Protein AF-A0A966D102-F1 (afdb_monomer)

Secondary structure (DSSP, 8-state):
----------------------------------------SSSHHHHHHHHSSHHHHHHHHHHHHHHHHHHHHHHHHHHHHHHHHHHHHHHHHHHHHS-SSHHHHIIIIIIIHHHHHHHHHHHHHHHHHHHHHHHHHSSHHHHHHHHHHHHHHHHTS-GGGHHHHHHHHH-HHHHHHHHTT-S-HHHHHHHHHHGGGS--TTTHHHHHHHTT-

Radius of gyration: 28.57 Å; Cα contacts (8 Å, |Δi|>4): 130; chains: 1; bounding box: 66×71×92 Å

Structure (mmCIF, N/CA/C/O backbone):
data_AF-A0A966D102-F1
#
_entry.id   AF-A0A966D102-F1
#
loop_
_atom_site.group_PDB
_atom_site.id
_atom_site.type_symbol
_atom_site.label_atom_id
_atom_site.label_alt_id
_atom_site.label_comp_id
_atom_site.label_asym_id
_atom_site.label_entity_id
_atom_site.label_seq_id
_atom_site.pdbx_PDB_ins_code
_atom_site.Cartn_x
_atom_site.Cartn_y
_atom_site.Cartn_z
_atom_site.occupancy
_atom_site.B_iso_or_equiv
_atom_site.auth_seq_id
_atom_site.auth_comp_id
_atom_site.auth_asym_id
_atom_site.auth_atom_id
_atom_site.pdbx_PDB_model_num
ATOM 1 N N . MET A 1 1 ? 1.862 50.601 19.428 1.00 36.03 1 MET A N 1
ATOM 2 C CA . MET A 1 1 ? 1.536 49.200 19.073 1.00 36.03 1 MET A CA 1
ATOM 3 C C . MET A 1 1 ? 1.736 48.318 20.306 1.00 36.03 1 MET A C 1
ATOM 5 O O . MET A 1 1 ? 2.872 48.053 20.656 1.00 36.03 1 MET A O 1
ATOM 9 N N . SER A 1 2 ? 0.731 48.089 21.161 1.00 29.16 2 SER A N 1
ATOM 10 C CA . SER A 1 2 ? -0.199 46.932 21.099 1.00 29.16 2 SER A CA 1
ATOM 11 C C . SER A 1 2 ? 0.528 45.611 20.783 1.00 29.16 2 SER A C 1
ATOM 13 O O . SER A 1 2 ? 1.051 45.500 19.688 1.00 29.16 2 SER A O 1
ATOM 15 N N . HIS A 1 3 ? 0.617 44.592 21.649 1.00 32.66 3 HIS A N 1
ATOM 16 C CA . HIS A 1 3 ? -0.369 44.128 22.632 1.00 32.66 3 HIS A CA 1
ATOM 17 C C . HIS A 1 3 ? 0.264 43.520 23.909 1.00 32.66 3 HIS A C 1
ATOM 19 O O . HIS A 1 3 ? 1.267 42.815 23.871 1.00 32.66 3 HIS A O 1
ATOM 25 N N . LYS A 1 4 ? -0.385 43.818 25.043 1.00 32.31 4 LYS A N 1
ATOM 26 C CA . LYS A 1 4 ? -0.151 43.378 26.433 1.00 32.31 4 LYS A CA 1
ATOM 27 C C . LYS A 1 4 ? -0.270 41.848 26.604 1.00 32.31 4 LYS A C 1
ATOM 29 O O . LYS A 1 4 ? -1.119 41.253 25.955 1.00 32.31 4 LYS A O 1
ATOM 34 N N . LYS A 1 5 ? 0.612 41.220 27.406 1.00 32.03 5 LYS A N 1
ATOM 35 C CA . LYS A 1 5 ? 0.460 40.760 28.826 1.00 32.03 5 LYS A CA 1
ATOM 36 C C . LYS A 1 5 ? -0.668 39.718 29.044 1.00 32.03 5 LYS A C 1
ATOM 38 O O . LYS A 1 5 ? -1.755 39.900 28.531 1.00 32.03 5 LYS A O 1
ATOM 43 N N . HIS A 1 6 ? -0.547 38.647 29.833 1.00 31.41 6 HIS A N 1
ATOM 44 C CA . HIS A 1 6 ? 0.069 38.530 31.156 1.00 31.41 6 HIS A CA 1
ATOM 45 C C . HIS A 1 6 ? 0.376 37.057 31.492 1.00 31.41 6 HIS A C 1
ATOM 47 O O . HIS A 1 6 ? -0.522 36.225 31.559 1.00 31.41 6 HIS A O 1
ATOM 53 N N . TYR A 1 7 ? 1.641 36.786 31.801 1.00 35.84 7 TYR A N 1
ATOM 54 C CA . TYR A 1 7 ? 2.084 35.712 32.686 1.00 35.84 7 TYR A CA 1
ATOM 55 C C . TYR A 1 7 ? 2.171 36.338 34.093 1.00 35.84 7 TYR A C 1
ATOM 57 O O . TYR A 1 7 ? 2.785 37.395 34.240 1.00 35.84 7 TYR A O 1
ATOM 65 N N . SER A 1 8 ? 1.509 35.775 35.105 1.00 33.38 8 SER A N 1
ATOM 66 C CA . SER A 1 8 ? 1.687 36.145 36.525 1.00 33.38 8 SER A CA 1
ATOM 67 C C . SER A 1 8 ? 1.130 35.002 37.375 1.00 33.38 8 SER A C 1
ATOM 69 O O . SER A 1 8 ? -0.078 34.806 37.437 1.00 33.38 8 SER A O 1
ATOM 71 N N . THR A 1 9 ? 1.959 34.087 37.875 1.00 33.75 9 THR A N 1
ATOM 72 C CA . THR A 1 9 ? 2.481 34.123 39.255 1.00 33.75 9 THR A CA 1
ATOM 73 C C . THR A 1 9 ? 1.512 34.741 40.266 1.00 33.75 9 THR A C 1
ATOM 75 O O . THR A 1 9 ? 1.343 35.960 40.321 1.00 33.75 9 THR A O 1
ATOM 78 N N . ARG A 1 10 ? 0.949 33.904 41.145 1.00 33.41 10 ARG A N 1
ATOM 79 C CA . ARG A 1 10 ? 0.880 34.252 42.566 1.00 33.41 10 ARG A CA 1
ATOM 80 C C . ARG A 1 10 ? 0.752 33.019 43.455 1.00 33.41 10 ARG A C 1
ATOM 82 O O . ARG A 1 10 ? -0.221 32.275 43.413 1.00 33.41 10 ARG A O 1
ATOM 89 N N . HIS A 1 11 ? 1.806 32.846 44.239 1.00 35.03 11 HIS A N 1
ATOM 90 C CA . HIS A 1 11 ? 1.896 32.023 45.426 1.00 35.03 11 HIS A CA 1
ATOM 91 C C . HIS A 1 11 ? 0.880 32.498 46.479 1.00 35.03 11 HIS A C 1
ATOM 93 O O . HIS A 1 11 ? 0.718 33.696 46.691 1.00 35.03 11 HIS A O 1
ATOM 99 N N . SER A 1 12 ? 0.230 31.517 47.105 1.00 37.75 12 SER A N 1
ATOM 100 C CA . SER A 1 12 ? -0.230 31.443 48.498 1.00 37.75 12 SER A CA 1
ATOM 101 C C . SER A 1 12 ? -0.103 32.695 49.380 1.00 37.75 12 SER A C 1
ATOM 103 O O . SER A 1 12 ? 1.001 33.012 49.815 1.00 37.75 12 SER A O 1
ATOM 105 N N . SER A 1 13 ? -1.247 33.262 49.779 1.00 36.69 13 SER A N 1
ATOM 106 C CA . SER A 1 13 ? -1.524 33.697 51.161 1.00 36.69 13 SER A CA 1
ATOM 107 C C . SER A 1 13 ? -2.936 34.289 51.277 1.00 36.69 13 SER A C 1
ATOM 109 O O . SER A 1 13 ? -3.139 35.484 51.086 1.00 36.69 13 SER A O 1
ATOM 111 N N . ASN A 1 14 ? -3.932 33.474 51.639 1.00 28.95 14 ASN A N 1
ATOM 112 C CA . ASN A 1 14 ? -4.865 33.949 52.659 1.00 28.95 14 ASN A CA 1
ATOM 113 C C . ASN A 1 14 ? -5.511 32.802 53.437 1.00 28.95 14 ASN A C 1
ATOM 115 O O . ASN A 1 14 ? -5.894 31.775 52.879 1.00 28.95 14 ASN A O 1
ATOM 119 N N . CYS A 1 15 ? -5.540 33.041 54.737 1.00 37.22 15 CYS A N 1
ATOM 120 C CA . CYS A 1 15 ? -5.733 32.149 55.857 1.00 37.22 15 CYS A CA 1
ATOM 121 C C . CYS A 1 15 ? -7.065 31.397 55.903 1.00 37.22 15 CYS A C 1
ATOM 123 O O . CYS A 1 15 ? -8.129 31.917 55.574 1.00 37.22 15 CYS A O 1
ATOM 125 N N . ASP A 1 16 ? -6.957 30.177 56.425 1.00 41.78 16 ASP A N 1
ATOM 126 C CA . ASP A 1 16 ? -7.713 29.681 57.575 1.00 41.78 16 ASP A CA 1
ATOM 127 C C . ASP A 1 16 ? -9.116 30.257 57.775 1.00 41.78 16 ASP A C 1
ATOM 129 O O . ASP A 1 16 ? -9.348 31.133 58.605 1.00 41.78 16 ASP A O 1
ATOM 133 N N . SER A 1 17 ? -10.102 29.646 57.125 1.00 35.69 17 SER A N 1
ATOM 134 C CA . SER A 1 17 ? -11.379 29.444 57.796 1.00 35.69 17 SER A CA 1
ATOM 135 C C . SER A 1 17 ? -12.094 28.216 57.254 1.00 35.69 17 SER A C 1
ATOM 137 O O . SER A 1 17 ? -12.134 27.961 56.055 1.00 35.69 17 SER A O 1
ATOM 139 N N . CYS A 1 18 ? -12.679 27.470 58.185 1.00 36.97 18 CYS A N 1
ATOM 140 C CA . CYS A 1 18 ? -13.527 26.299 57.983 1.00 36.97 18 CYS A CA 1
ATOM 141 C C . CYS A 1 18 ? -12.840 24.972 57.633 1.00 36.97 18 CYS A C 1
ATOM 143 O O . CYS A 1 18 ? -13.179 24.267 56.683 1.00 36.97 18 CYS A O 1
ATOM 145 N N . LYS A 1 19 ? -12.037 24.494 58.594 1.00 39.66 19 LYS A N 1
ATOM 146 C CA . LYS A 1 19 ? -12.247 23.123 59.089 1.00 39.66 19 LYS A CA 1
ATOM 147 C C . LYS A 1 19 ? -13.739 22.909 59.395 1.00 39.66 19 LYS A C 1
ATOM 149 O O . LYS A 1 19 ? -14.347 23.740 60.059 1.00 39.66 19 LYS A O 1
ATOM 154 N N . LYS A 1 20 ? -14.212 21.700 59.069 1.00 38.00 20 LYS A N 1
ATOM 155 C CA . LYS A 1 20 ? -15.478 21.043 59.458 1.00 38.00 20 LYS A CA 1
ATOM 156 C C . LYS A 1 20 ? -16.626 21.180 58.454 1.00 38.00 20 LYS A C 1
ATOM 158 O O . LYS A 1 20 ? -17.486 22.035 58.567 1.00 38.00 20 LYS A O 1
ATOM 163 N N . THR A 1 21 ? -16.754 20.158 57.618 1.00 37.06 21 THR A N 1
ATOM 164 C CA . THR A 1 21 ? -17.933 19.281 57.668 1.00 37.06 21 THR A CA 1
ATOM 165 C C . THR A 1 21 ? -17.528 17.903 57.158 1.00 37.06 21 THR A C 1
ATOM 167 O O . THR A 1 21 ? -17.106 17.709 56.021 1.00 37.06 21 THR A O 1
ATOM 170 N N . LYS A 1 22 ? -17.575 16.934 58.073 1.00 41.16 22 LYS A N 1
ATOM 171 C CA . LYS A 1 22 ? -17.498 15.512 57.770 1.00 41.16 22 LYS A CA 1
ATOM 172 C C . LYS A 1 22 ? -18.769 15.130 57.011 1.00 41.16 22 LYS A C 1
ATOM 174 O O . LYS A 1 22 ? -19.845 15.330 57.554 1.00 41.16 22 LYS A O 1
ATOM 179 N N . HIS A 1 23 ? -18.639 14.528 55.833 1.00 37.38 23 HIS A N 1
ATOM 180 C CA . HIS A 1 23 ? -19.377 13.318 55.457 1.00 37.38 23 HIS A CA 1
ATOM 181 C C . HIS A 1 23 ? -18.949 12.837 54.067 1.00 37.38 23 HIS A C 1
ATOM 183 O O . HIS A 1 23 ? -19.103 13.546 53.086 1.00 37.38 23 HIS A O 1
ATOM 189 N N . GLY A 1 24 ? -18.464 11.594 54.013 1.00 36.66 24 GLY A N 1
ATOM 190 C CA . GLY A 1 24 ? -18.871 10.625 52.999 1.00 36.66 24 GLY A CA 1
ATOM 191 C C . GLY A 1 24 ? -18.454 10.831 51.537 1.00 36.66 24 GLY A C 1
ATOM 192 O O . GLY A 1 24 ? -18.822 11.785 50.869 1.00 36.66 24 GLY A O 1
ATOM 193 N N . ASN A 1 25 ? -17.898 9.749 50.991 1.00 38.50 25 ASN A N 1
ATOM 194 C CA . ASN A 1 25 ? -18.041 9.324 49.595 1.00 38.50 25 ASN A CA 1
ATOM 195 C C . ASN A 1 25 ? -16.909 9.699 48.620 1.00 38.50 25 ASN A C 1
ATOM 197 O O . ASN A 1 25 ? -16.948 10.627 47.815 1.00 38.50 25 ASN A O 1
ATOM 201 N N . ARG A 1 26 ? -15.908 8.823 48.655 1.00 50.31 26 ARG A N 1
ATOM 202 C CA . ARG A 1 26 ? -14.876 8.571 47.653 1.00 50.31 26 ARG A CA 1
ATOM 203 C C . ARG A 1 26 ? -15.529 8.213 46.300 1.00 50.31 26 ARG A C 1
ATOM 205 O O . ARG A 1 26 ? -15.881 7.059 46.087 1.00 50.31 26 ARG A O 1
ATOM 212 N N . ARG A 1 27 ? -15.664 9.157 45.358 1.00 41.53 27 ARG A N 1
ATOM 213 C CA . ARG A 1 27 ? -15.979 8.843 43.945 1.00 41.53 27 ARG A CA 1
ATOM 214 C C . ARG A 1 27 ? -15.123 9.648 42.970 1.00 41.53 27 ARG A C 1
ATOM 216 O O . ARG A 1 27 ? -15.314 10.846 42.779 1.00 41.53 27 ARG A O 1
ATOM 223 N N . ARG A 1 28 ? -14.195 8.935 42.324 1.00 39.62 28 ARG A N 1
ATOM 224 C CA . ARG A 1 28 ? -13.452 9.354 41.129 1.00 39.62 28 ARG A CA 1
ATOM 225 C C . ARG A 1 28 ? -14.457 9.697 40.023 1.00 39.62 28 ARG A C 1
ATOM 227 O O . ARG A 1 28 ? -15.161 8.810 39.549 1.00 39.62 28 ARG A O 1
ATOM 234 N N . ARG A 1 29 ? -14.541 10.965 39.613 1.00 36.59 29 ARG A N 1
ATOM 235 C CA . ARG A 1 29 ? -15.288 11.358 38.410 1.00 36.59 29 ARG A CA 1
ATOM 236 C C . ARG A 1 29 ? -14.375 11.214 37.201 1.00 36.59 29 ARG A C 1
ATOM 238 O O . ARG A 1 29 ? -13.508 12.046 36.958 1.00 36.59 29 ARG A O 1
ATOM 245 N N . VAL A 1 30 ? -14.574 10.114 36.488 1.00 41.72 30 VAL A N 1
ATOM 246 C CA . VAL A 1 30 ? -14.037 9.869 35.151 1.00 41.72 30 VAL A CA 1
ATOM 247 C C . VAL A 1 30 ? -14.701 10.841 34.170 1.00 41.72 30 VAL A C 1
ATOM 249 O O . VAL A 1 30 ? -15.894 11.127 34.273 1.00 41.72 30 VAL A O 1
ATOM 252 N N . HIS A 1 31 ? -13.885 11.372 33.261 1.00 38.38 31 HIS A N 1
ATOM 253 C CA . HIS A 1 31 ? -14.218 12.293 32.178 1.00 38.38 31 HIS A CA 1
ATOM 254 C C . HIS A 1 31 ? -15.568 12.006 31.501 1.00 38.38 31 HIS A C 1
ATOM 256 O O . HIS A 1 31 ? -15.755 10.968 30.872 1.00 38.38 31 HIS A O 1
ATOM 262 N N . LYS A 1 32 ? -16.476 12.985 31.571 1.00 34.41 32 LYS A N 1
ATOM 263 C CA . LYS A 1 32 ? -17.734 13.028 30.820 1.00 34.41 32 LYS A CA 1
ATOM 264 C C . LYS A 1 32 ? -17.510 13.877 29.561 1.00 34.41 32 LYS A C 1
ATOM 266 O O . LYS A 1 32 ? -17.470 15.102 29.643 1.00 34.41 32 LYS A O 1
ATOM 271 N N . GLY A 1 33 ? -17.295 13.220 28.422 1.00 32.62 33 GLY A N 1
ATOM 272 C CA . GLY A 1 33 ? -17.343 13.827 27.086 1.00 32.62 33 GLY A CA 1
ATOM 273 C C . GLY A 1 33 ? -18.771 13.782 26.526 1.00 32.62 33 GLY A C 1
ATOM 274 O O . GLY A 1 33 ? -19.475 12.799 26.732 1.00 32.62 33 GLY A O 1
ATOM 275 N N . ARG A 1 34 ? -19.190 14.879 25.885 1.00 39.00 34 ARG A N 1
ATOM 276 C CA . ARG A 1 34 ? -20.501 15.167 25.252 1.00 39.00 34 ARG A CA 1
ATOM 277 C C . ARG A 1 34 ? -20.883 14.078 24.229 1.00 39.00 34 ARG A C 1
ATOM 279 O O . ARG A 1 34 ? -20.032 13.705 23.437 1.00 39.00 34 ARG A O 1
ATOM 286 N N . TYR A 1 35 ? -22.025 13.395 24.360 1.00 40.31 35 TYR A N 1
ATOM 287 C CA . TYR A 1 35 ? -23.368 13.693 23.806 1.00 40.31 35 TYR A CA 1
ATOM 288 C C . TYR A 1 35 ? -23.439 13.922 22.281 1.00 40.31 35 TYR A C 1
ATOM 290 O O . TYR A 1 35 ? -23.130 15.013 21.814 1.00 40.31 35 TYR A O 1
ATOM 298 N N . PHE A 1 36 ? -23.972 12.923 21.561 1.00 32.31 36 PHE A N 1
ATOM 299 C CA . PHE A 1 36 ? -24.714 13.067 20.302 1.00 32.31 36 PHE A CA 1
ATOM 300 C C . PHE A 1 36 ? -26.018 12.258 20.446 1.00 32.31 36 PHE A C 1
ATOM 302 O O . PHE A 1 36 ? -25.987 11.067 20.754 1.00 32.31 36 PHE A O 1
ATOM 309 N N . LYS A 1 37 ? -27.155 12.944 20.339 1.00 35.31 37 LYS A N 1
ATOM 310 C CA . LYS A 1 37 ? -28.543 12.449 20.349 1.00 35.31 37 LYS A CA 1
ATOM 311 C C . LYS A 1 37 ? -29.114 13.042 19.052 1.00 35.31 37 LYS A C 1
ATOM 313 O O . LYS A 1 37 ? -28.878 14.221 18.831 1.00 35.31 37 LYS A O 1
ATOM 318 N N . GLU A 1 38 ? -29.623 12.275 18.093 1.00 41.09 38 GLU A N 1
ATOM 319 C CA . GLU A 1 38 ? -31.051 11.962 17.947 1.00 41.09 38 GLU A CA 1
ATOM 320 C C . GLU A 1 38 ? -31.232 11.081 16.696 1.00 41.09 38 GLU A C 1
ATOM 322 O O . GLU A 1 38 ? -30.744 11.465 15.642 1.00 41.09 38 GLU A O 1
ATOM 327 N N . PHE A 1 39 ? -31.943 9.951 16.787 1.00 38.94 39 PHE A N 1
ATOM 328 C CA . PHE A 1 39 ? -32.733 9.393 15.677 1.00 38.94 39 PHE A CA 1
ATOM 329 C C . PHE A 1 39 ? -33.910 8.583 16.254 1.00 38.94 39 PHE A C 1
ATOM 331 O O . PHE A 1 39 ? -33.800 7.912 17.282 1.00 38.94 39 PHE A O 1
ATOM 338 N N . THR A 1 40 ? -35.060 8.758 15.618 1.00 39.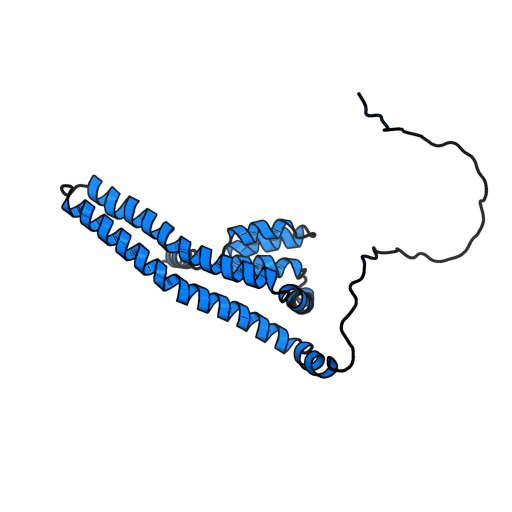69 40 THR A N 1
ATOM 339 C CA . THR A 1 40 ? -36.437 8.535 16.080 1.00 39.69 40 THR A CA 1
ATOM 340 C C . THR A 1 40 ? -36.782 7.061 16.368 1.00 39.69 40 THR A C 1
ATOM 342 O O . THR A 1 40 ? -36.316 6.149 15.691 1.00 39.69 40 THR A O 1
ATOM 345 N N . GLN A 1 41 ? -37.610 6.826 17.393 1.00 49.91 41 GLN A N 1
ATOM 346 C CA . GLN A 1 41 ? -37.772 5.553 18.122 1.00 49.91 41 GLN A CA 1
ATOM 347 C C . GLN A 1 41 ? -38.754 4.507 17.547 1.00 49.91 41 GLN A C 1
ATOM 349 O O . GLN A 1 41 ? -38.778 3.395 18.058 1.00 49.91 41 GLN A O 1
ATOM 354 N N . GLU A 1 42 ? -39.535 4.767 16.494 1.00 43.94 42 GLU A N 1
ATOM 355 C CA . GLU A 1 42 ? -40.691 3.882 16.201 1.00 43.94 42 GLU A CA 1
ATOM 356 C C . GLU A 1 42 ? -40.552 2.987 14.946 1.00 43.94 42 GLU A C 1
ATOM 358 O O . GLU A 1 42 ? -41.089 1.883 14.930 1.00 43.94 42 GLU A O 1
ATOM 363 N N . GLN A 1 43 ? -39.754 3.350 13.931 1.00 43.88 43 GLN A N 1
ATOM 364 C CA . GLN A 1 43 ? -39.462 2.460 12.774 1.00 43.88 43 GLN A CA 1
ATOM 365 C C . GLN A 1 43 ? -38.078 1.788 12.834 1.00 43.88 43 GLN A C 1
ATOM 367 O O . GLN A 1 43 ? -37.757 0.883 12.065 1.00 43.88 43 GLN A O 1
ATOM 372 N N . THR A 1 44 ? -37.289 2.184 13.828 1.00 49.03 44 THR A N 1
ATOM 373 C CA . THR A 1 44 ? -35.903 1.780 14.080 1.00 49.03 44 THR A CA 1
ATOM 374 C C . THR A 1 44 ? -35.802 0.371 14.6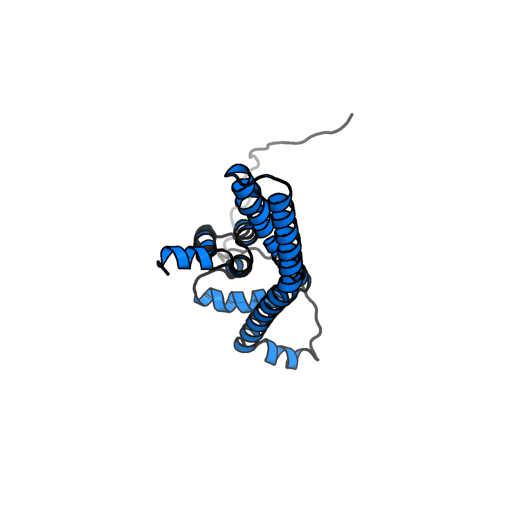93 1.00 49.03 44 THR A C 1
ATOM 376 O O . THR A 1 44 ? -34.831 -0.342 14.470 1.00 49.03 44 THR A O 1
ATOM 379 N N . ASN A 1 45 ? -36.862 -0.125 15.344 1.00 52.28 45 ASN A N 1
ATOM 380 C CA . ASN A 1 45 ? -36.831 -1.341 16.173 1.00 52.28 45 ASN A CA 1
ATOM 381 C C . ASN A 1 45 ? -36.678 -2.696 15.441 1.00 52.28 45 ASN A C 1
ATOM 383 O O . ASN A 1 45 ? -36.361 -3.700 16.081 1.00 52.28 45 ASN A O 1
ATOM 387 N N . ARG A 1 46 ? -36.904 -2.776 14.121 1.00 51.81 46 ARG A N 1
ATOM 388 C CA . ARG A 1 46 ? -36.771 -4.047 13.364 1.00 51.81 46 ARG A CA 1
ATOM 389 C C . ARG A 1 46 ? -35.446 -4.163 12.619 1.00 51.81 46 ARG A C 1
ATOM 391 O O . ARG A 1 46 ? -34.856 -5.239 12.586 1.00 51.81 46 ARG A O 1
ATOM 398 N N . ILE A 1 47 ? -34.958 -3.041 12.103 1.00 55.25 47 ILE A N 1
ATOM 399 C CA . ILE A 1 47 ? -33.629 -2.924 11.502 1.00 55.25 47 ILE A CA 1
ATOM 400 C C . ILE A 1 47 ? -32.562 -2.974 12.610 1.00 55.25 47 ILE A C 1
ATOM 402 O O . ILE A 1 47 ? -31.545 -3.642 12.439 1.00 55.25 47 ILE A O 1
ATOM 406 N N . ASP A 1 48 ? -32.832 -2.425 13.801 1.00 53.19 48 ASP A N 1
ATOM 407 C CA . ASP A 1 48 ? -31.924 -2.576 14.943 1.00 53.19 48 ASP A CA 1
ATOM 408 C C . ASP A 1 48 ? -31.726 -4.038 15.349 1.00 53.19 48 ASP A C 1
ATOM 410 O O . ASP A 1 48 ? -30.599 -4.444 15.590 1.00 53.19 48 ASP A O 1
ATOM 414 N N . LYS A 1 49 ? -32.752 -4.897 15.353 1.00 54.50 49 LYS A N 1
ATOM 415 C CA . LYS A 1 49 ? -32.572 -6.306 15.760 1.00 54.50 49 LYS A CA 1
ATOM 416 C C . LYS A 1 49 ? -31.743 -7.142 14.778 1.00 54.50 49 LYS A C 1
ATOM 418 O O . LYS A 1 49 ? -31.022 -8.032 15.227 1.00 54.50 49 LYS A O 1
ATOM 423 N N . ILE A 1 50 ? -31.814 -6.851 13.476 1.00 53.88 50 ILE A N 1
ATOM 424 C CA . ILE A 1 50 ? -31.022 -7.555 12.454 1.00 53.88 50 ILE A CA 1
ATOM 425 C C . ILE A 1 50 ? -29.580 -7.016 12.393 1.00 53.88 50 ILE A C 1
ATOM 427 O O . ILE A 1 50 ? -28.649 -7.796 12.210 1.00 53.88 50 ILE A O 1
ATOM 431 N N . LEU A 1 51 ? -29.368 -5.716 12.653 1.00 50.47 51 LEU A N 1
ATOM 432 C CA . LEU A 1 51 ? -28.025 -5.124 12.768 1.00 50.47 51 LEU A CA 1
ATOM 433 C C . LEU A 1 51 ? -27.353 -5.362 14.133 1.00 50.47 51 LEU A C 1
ATOM 435 O O . LEU A 1 51 ? -26.129 -5.285 14.223 1.00 50.47 51 LEU A O 1
ATOM 439 N N . THR A 1 52 ? -28.111 -5.670 15.190 1.00 48.38 52 THR A N 1
ATOM 440 C CA . THR A 1 52 ? -27.563 -5.918 16.540 1.00 48.38 52 THR A CA 1
ATOM 441 C C . THR A 1 52 ? -27.126 -7.372 16.743 1.00 48.38 52 THR A C 1
ATOM 443 O O . THR A 1 52 ? -26.507 -7.681 17.763 1.00 48.38 52 THR A O 1
ATOM 446 N N . HIS A 1 53 ? -27.382 -8.283 15.793 1.00 59.09 53 HIS A N 1
ATOM 447 C CA . HIS A 1 53 ? -26.798 -9.618 15.888 1.00 59.09 53 HIS A CA 1
ATOM 448 C C . HIS A 1 53 ? -25.292 -9.529 15.573 1.00 59.09 53 HIS A C 1
ATOM 450 O O . HIS A 1 53 ? -24.928 -9.197 14.442 1.00 59.09 53 HIS A O 1
ATOM 456 N N . PRO A 1 54 ? -24.394 -9.842 16.528 1.00 62.81 54 PRO A N 1
ATOM 457 C CA . PRO A 1 54 ? -22.945 -9.654 16.371 1.00 62.81 54 PRO A CA 1
ATOM 458 C C . PRO A 1 54 ? -22.367 -10.398 15.154 1.00 62.81 54 PRO A C 1
ATOM 460 O O . PRO A 1 54 ? -21.353 -9.989 14.599 1.00 62.81 54 PRO A O 1
ATOM 463 N N . VAL A 1 55 ? -23.048 -11.456 14.704 1.00 69.62 55 VAL A N 1
ATOM 464 C CA . VAL A 1 55 ? -22.663 -12.271 13.541 1.00 69.62 55 VAL A CA 1
ATOM 465 C C . VAL A 1 55 ? -22.989 -11.601 12.194 1.00 69.62 55 VAL A C 1
ATOM 467 O O . VAL A 1 55 ? -22.249 -11.777 11.232 1.00 69.62 55 VAL A O 1
ATOM 470 N N . TRP A 1 56 ? -24.053 -10.798 12.095 1.00 70.62 56 TRP A N 1
ATOM 471 C CA . TRP A 1 56 ? -24.388 -10.122 10.830 1.00 70.62 56 TRP A CA 1
ATOM 472 C C . TRP A 1 56 ? -23.475 -8.922 10.562 1.00 70.62 56 TRP A C 1
ATOM 474 O O . TRP A 1 56 ? -23.113 -8.668 9.415 1.00 70.62 56 TRP A O 1
ATOM 484 N N . GLY A 1 57 ? -23.033 -8.235 11.621 1.00 71.44 57 GLY A N 1
ATOM 485 C CA . GLY A 1 57 ? -22.075 -7.134 11.506 1.00 71.44 57 GLY A CA 1
ATOM 486 C C . GLY A 1 57 ? -20.704 -7.579 10.985 1.00 71.44 57 GLY A C 1
ATOM 487 O O . GLY A 1 57 ? -20.158 -6.934 10.092 1.00 71.44 57 GLY A O 1
ATOM 488 N N . ILE A 1 58 ? -20.170 -8.707 11.478 1.00 75.19 58 ILE A N 1
ATOM 489 C CA . ILE A 1 58 ? -18.891 -9.249 10.985 1.00 75.19 58 ILE A CA 1
ATOM 490 C C . ILE A 1 58 ? -18.998 -9.723 9.528 1.00 75.19 58 ILE A C 1
ATOM 492 O O . ILE A 1 58 ? -18.083 -9.488 8.741 1.00 75.19 58 ILE A O 1
ATOM 496 N N . PHE A 1 59 ? -20.133 -10.318 9.145 1.00 80.94 59 PHE A N 1
ATOM 497 C CA . PHE A 1 59 ? -20.366 -10.772 7.775 1.00 80.94 59 PHE A CA 1
ATOM 498 C C . PHE A 1 59 ? -20.390 -9.601 6.786 1.00 80.94 59 PHE A C 1
ATOM 500 O O . PHE A 1 59 ? -19.660 -9.619 5.798 1.00 80.94 59 PHE A O 1
ATOM 507 N N . PHE A 1 60 ? -21.155 -8.546 7.086 1.00 78.50 60 PHE A N 1
ATOM 508 C CA . PHE A 1 60 ? -21.197 -7.337 6.254 1.00 78.50 60 PHE A CA 1
ATOM 509 C C . PHE A 1 60 ? -19.835 -6.648 6.151 1.00 78.50 60 PHE A C 1
ATOM 511 O O . PHE A 1 60 ? -19.465 -6.165 5.082 1.00 78.50 60 PHE A O 1
ATOM 518 N N . PHE A 1 61 ? -19.077 -6.624 7.249 1.00 76.81 61 PHE A N 1
ATOM 519 C CA . PHE A 1 61 ? -17.745 -6.036 7.273 1.00 76.81 61 PHE A CA 1
ATOM 520 C C . PHE A 1 61 ? -16.775 -6.775 6.336 1.00 76.81 61 PHE A C 1
ATOM 522 O O . PHE A 1 61 ? -16.121 -6.151 5.499 1.00 76.81 61 PHE A O 1
ATOM 529 N N . ILE A 1 62 ? -16.717 -8.106 6.438 1.00 81.44 62 ILE A N 1
ATOM 530 C CA . ILE A 1 62 ? -15.885 -8.944 5.562 1.00 81.44 62 ILE A CA 1
ATOM 531 C C . ILE A 1 62 ? -16.326 -8.796 4.105 1.00 81.44 62 ILE A C 1
ATOM 533 O O . ILE A 1 62 ? -15.476 -8.662 3.230 1.00 81.44 62 ILE A O 1
ATOM 537 N N . LEU A 1 63 ? -17.635 -8.759 3.848 1.00 85.69 63 LEU A N 1
ATOM 538 C CA . LEU A 1 63 ? -18.192 -8.604 2.506 1.00 85.69 63 LEU A CA 1
ATOM 539 C C . LEU A 1 63 ? -17.771 -7.277 1.864 1.00 85.69 63 LEU A C 1
ATOM 541 O O . LEU A 1 63 ? -17.351 -7.275 0.712 1.00 85.69 63 LEU A O 1
ATOM 545 N N . ILE A 1 64 ? -17.817 -6.164 2.601 1.00 83.38 64 ILE A N 1
ATOM 546 C CA . ILE A 1 64 ? -17.377 -4.850 2.101 1.00 83.38 64 ILE A CA 1
ATOM 547 C C . ILE A 1 64 ? -15.882 -4.844 1.787 1.00 83.38 64 ILE A C 1
ATOM 549 O O . ILE A 1 64 ? -15.489 -4.386 0.717 1.00 83.38 64 ILE A O 1
ATOM 553 N N . ILE A 1 65 ? -15.046 -5.362 2.690 1.00 81.00 65 ILE A N 1
ATOM 554 C CA . ILE A 1 65 ? -13.597 -5.429 2.455 1.00 81.00 65 ILE A CA 1
ATOM 555 C C . ILE A 1 65 ? -13.294 -6.316 1.247 1.00 81.00 65 ILE A C 1
ATOM 557 O O . ILE A 1 65 ? -12.507 -5.928 0.386 1.00 81.00 65 ILE A O 1
ATOM 561 N N . TRP A 1 66 ? -13.956 -7.468 1.143 1.00 86.69 66 TRP A N 1
ATOM 562 C CA . TRP A 1 66 ? -13.826 -8.362 -0.003 1.00 86.69 66 TRP A CA 1
ATOM 563 C C . TRP A 1 66 ? -14.247 -7.680 -1.309 1.00 86.69 66 TRP A C 1
ATOM 565 O O . TRP A 1 66 ? -13.521 -7.757 -2.296 1.00 86.69 66 TRP A O 1
ATOM 575 N N . LEU A 1 67 ? -15.362 -6.947 -1.301 1.00 89.44 67 LEU A N 1
ATOM 576 C CA . LEU A 1 67 ? -15.856 -6.205 -2.459 1.00 89.44 67 LEU A CA 1
ATOM 577 C C . LEU A 1 67 ? -14.885 -5.100 -2.887 1.00 89.44 67 LEU A C 1
ATOM 579 O O . LEU A 1 67 ? -14.648 -4.941 -4.080 1.00 89.44 67 LEU A O 1
ATOM 583 N N . ILE A 1 68 ? -14.280 -4.376 -1.941 1.00 86.62 68 ILE A N 1
ATOM 584 C CA . ILE A 1 68 ? -13.261 -3.358 -2.237 1.00 86.62 68 ILE A CA 1
ATOM 585 C C . ILE A 1 68 ? -12.016 -3.995 -2.846 1.00 86.62 68 ILE A C 1
ATOM 587 O O . ILE A 1 68 ? -11.502 -3.484 -3.839 1.00 86.62 68 ILE A O 1
ATOM 591 N N . PHE A 1 69 ? -11.536 -5.109 -2.290 1.00 86.50 69 PHE A N 1
ATOM 592 C CA . PHE A 1 69 ? -10.395 -5.831 -2.854 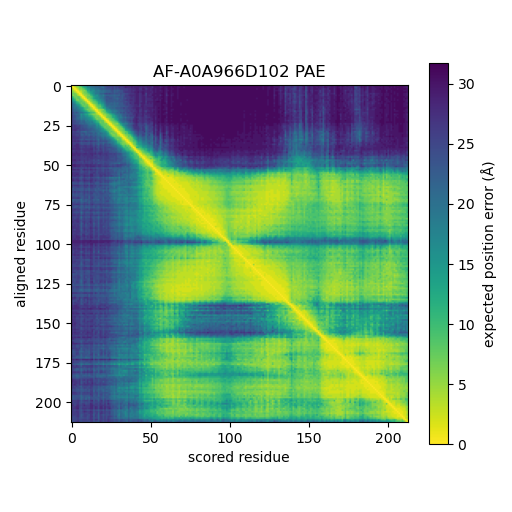1.00 86.50 69 PHE A CA 1
ATOM 593 C C . PHE A 1 69 ? -10.693 -6.337 -4.265 1.00 86.50 69 PHE A C 1
ATOM 595 O O . PHE A 1 69 ? -9.899 -6.107 -5.175 1.00 86.50 69 PHE A O 1
ATOM 602 N N . TYR A 1 70 ? -11.853 -6.965 -4.461 1.00 90.31 70 TYR A N 1
ATOM 603 C CA . TYR A 1 70 ? -12.292 -7.453 -5.764 1.00 90.31 70 TYR A CA 1
ATOM 604 C C . TYR A 1 70 ? -12.396 -6.318 -6.786 1.00 90.31 70 TYR A C 1
ATOM 606 O O . TYR A 1 70 ? -11.829 -6.409 -7.874 1.00 90.31 70 TYR A O 1
ATOM 614 N N . ALA A 1 71 ? -13.057 -5.219 -6.416 1.00 91.50 71 ALA A N 1
ATOM 615 C CA . ALA A 1 71 ? -13.187 -4.048 -7.270 1.00 91.50 71 ALA A CA 1
ATOM 616 C C . ALA A 1 71 ? -11.819 -3.440 -7.596 1.00 91.50 71 ALA A C 1
ATOM 618 O O . ALA A 1 71 ? -11.559 -3.136 -8.752 1.00 91.50 71 ALA A O 1
ATOM 619 N N . THR A 1 72 ? -10.924 -3.315 -6.613 1.00 89.38 72 THR A N 1
ATOM 620 C CA . THR A 1 72 ? -9.586 -2.737 -6.805 1.00 89.38 72 THR A CA 1
ATOM 621 C C . THR A 1 72 ? -8.755 -3.557 -7.785 1.00 89.38 72 THR A C 1
ATOM 623 O O . THR A 1 72 ? -8.208 -2.984 -8.720 1.00 89.38 72 THR A O 1
ATOM 626 N N . PHE A 1 73 ? -8.688 -4.883 -7.626 1.00 86.88 73 PHE A N 1
ATOM 627 C CA . PHE A 1 73 ? -7.936 -5.736 -8.553 1.00 86.88 73 PHE A CA 1
ATOM 628 C C . PHE A 1 73 ? -8.580 -5.793 -9.941 1.00 86.88 73 PHE A C 1
ATOM 630 O O . PHE A 1 73 ? -7.879 -5.742 -10.949 1.00 86.88 73 PHE A O 1
ATOM 637 N N . SER A 1 74 ? -9.912 -5.852 -10.007 1.00 91.75 74 SER A N 1
ATOM 638 C CA . SER A 1 74 ? -10.634 -5.868 -11.280 1.00 91.75 74 SER A CA 1
ATOM 639 C C . SER A 1 74 ? -10.428 -4.564 -12.056 1.00 91.75 74 SER A C 1
ATOM 641 O O . SER A 1 74 ? -10.019 -4.605 -13.213 1.00 91.75 74 SER A O 1
ATOM 643 N N . LEU A 1 75 ? -10.621 -3.412 -11.410 1.00 92.69 75 LEU A N 1
ATOM 644 C CA . LEU A 1 75 ? -10.436 -2.090 -12.018 1.00 92.69 75 LEU A CA 1
ATOM 645 C C . LEU A 1 75 ? -8.969 -1.779 -12.299 1.00 92.69 75 LEU A C 1
ATOM 647 O O . LEU A 1 75 ? -8.671 -1.104 -13.278 1.00 92.69 75 LEU A O 1
ATOM 651 N N . GLY A 1 76 ? -8.065 -2.235 -11.438 1.00 89.69 76 GLY A N 1
ATOM 652 C CA . GLY A 1 76 ? -6.644 -1.936 -11.526 1.00 89.69 76 GLY A CA 1
ATOM 653 C C . GLY A 1 76 ? -5.879 -2.789 -12.535 1.00 89.69 76 GLY A C 1
ATOM 654 O O . GLY A 1 76 ? -4.884 -2.317 -13.079 1.00 89.69 76 GLY A O 1
ATOM 655 N N . SER A 1 77 ? -6.384 -3.978 -12.882 1.00 88.81 77 SER A N 1
ATOM 656 C CA . SER A 1 77 ? -5.816 -4.796 -13.964 1.00 88.81 77 SER A CA 1
ATOM 657 C C . SER A 1 77 ? -5.819 -4.073 -15.319 1.00 88.81 77 SER A C 1
ATOM 659 O O . SER A 1 77 ? -4.848 -4.143 -16.063 1.00 88.81 77 SER A O 1
ATOM 661 N N . TYR A 1 78 ? -6.866 -3.295 -15.604 1.00 92.31 78 TYR A N 1
ATOM 662 C CA . TYR A 1 78 ? -7.021 -2.575 -16.868 1.00 92.31 78 TYR A CA 1
ATOM 663 C C . TYR A 1 78 ? -5.915 -1.526 -17.134 1.00 92.31 78 TYR A C 1
ATOM 665 O O . TYR A 1 78 ? -5.255 -1.606 -18.171 1.00 92.31 78 TYR A O 1
ATOM 673 N N . PRO A 1 79 ? -5.647 -0.554 -16.233 1.00 91.88 79 PRO A N 1
ATOM 674 C CA . PRO A 1 79 ? -4.547 0.392 -16.410 1.00 91.88 79 PRO A CA 1
ATOM 675 C C . PRO A 1 79 ? -3.169 -0.260 -16.261 1.00 91.88 79 PRO A C 1
ATOM 677 O O . PRO A 1 79 ? -2.219 0.237 -16.859 1.00 91.88 79 PRO A O 1
ATOM 680 N N . GLN A 1 80 ? -3.048 -1.353 -15.499 1.00 89.75 80 GLN A N 1
ATOM 681 C CA . GLN A 1 80 ? -1.782 -2.070 -15.351 1.00 89.75 80 GLN A CA 1
ATOM 682 C C . GLN A 1 80 ? -1.298 -2.605 -16.705 1.00 89.75 80 GLN A C 1
ATOM 684 O O . GLN A 1 80 ? -0.196 -2.265 -17.131 1.00 89.75 80 GLN A O 1
ATOM 689 N N . THR A 1 81 ? -2.152 -3.336 -17.427 1.00 90.06 81 THR A N 1
ATOM 690 C CA . THR A 1 81 ? -1.810 -3.892 -18.747 1.00 90.06 81 THR A CA 1
ATOM 691 C C . THR A 1 81 ? -1.521 -2.801 -19.779 1.00 90.06 81 THR A C 1
ATOM 693 O O . THR A 1 81 ? -0.653 -2.966 -20.631 1.00 90.06 81 THR A O 1
ATOM 696 N N . GLY A 1 82 ? -2.204 -1.653 -19.695 1.00 90.81 82 GLY A N 1
ATOM 697 C CA . GLY A 1 82 ? -1.926 -0.515 -20.576 1.00 90.81 82 GLY A CA 1
ATOM 698 C C . GLY A 1 82 ? -0.532 0.088 -20.367 1.00 90.81 82 GLY A C 1
ATOM 699 O O . GLY A 1 82 ? 0.120 0.475 -21.335 1.00 90.81 82 GLY A O 1
ATOM 700 N N . ILE A 1 83 ? -0.066 0.158 -19.117 1.00 90.50 83 ILE A N 1
ATOM 701 C CA . ILE A 1 83 ? 1.274 0.662 -18.786 1.00 90.50 83 ILE A CA 1
ATOM 702 C C . ILE A 1 83 ? 2.343 -0.359 -19.168 1.00 90.50 83 ILE A C 1
ATOM 704 O O . ILE A 1 83 ? 3.363 0.037 -19.722 1.00 90.50 83 ILE A O 1
ATOM 708 N N . GLU A 1 84 ? 2.106 -1.646 -18.909 1.00 89.25 84 GLU A N 1
ATOM 709 C CA . GLU A 1 84 ? 3.004 -2.734 -19.318 1.00 89.25 84 GLU A CA 1
ATOM 710 C C . GLU A 1 84 ? 3.224 -2.705 -20.836 1.00 89.25 84 GLU A C 1
ATOM 712 O O . GLU A 1 84 ? 4.359 -2.572 -21.280 1.00 89.25 84 GLU A O 1
ATOM 717 N N . TRP A 1 85 ? 2.146 -2.650 -21.628 1.00 89.56 85 TRP A N 1
ATOM 718 C CA . TRP A 1 85 ? 2.244 -2.574 -23.089 1.00 89.56 85 TRP A CA 1
ATOM 719 C C . TRP A 1 85 ? 3.023 -1.344 -23.587 1.00 89.56 85 TRP A C 1
ATOM 721 O O . TRP A 1 85 ? 3.833 -1.447 -24.507 1.00 89.56 85 TRP A O 1
ATOM 731 N N . LEU A 1 86 ? 2.807 -0.174 -22.974 1.00 89.00 86 LEU A N 1
ATOM 732 C CA . LEU A 1 86 ? 3.525 1.053 -23.338 1.00 89.00 86 LEU A CA 1
ATOM 733 C C . LEU A 1 86 ? 5.031 0.944 -23.041 1.00 89.00 86 LEU A C 1
ATOM 735 O O . LEU A 1 86 ? 5.855 1.459 -23.798 1.00 89.00 86 LEU A O 1
ATOM 739 N N . MET A 1 87 ? 5.383 0.305 -21.925 1.00 87.88 87 MET A N 1
ATOM 740 C CA . MET A 1 87 ? 6.771 0.128 -21.495 1.00 87.88 87 MET A CA 1
ATOM 741 C C . MET A 1 87 ? 7.483 -0.928 -22.336 1.00 87.88 87 MET A C 1
ATOM 743 O O . MET A 1 87 ? 8.621 -0.689 -22.736 1.00 87.88 87 MET A O 1
ATOM 747 N N . ASP A 1 88 ? 6.800 -2.022 -22.676 1.00 86.94 88 ASP A N 1
ATOM 748 C CA . ASP A 1 88 ? 7.314 -3.061 -23.572 1.00 86.94 88 ASP A CA 1
ATOM 749 C C . ASP A 1 88 ? 7.608 -2.483 -24.961 1.00 86.94 88 ASP A C 1
ATOM 751 O O . ASP A 1 88 ? 8.713 -2.643 -25.478 1.00 86.94 88 ASP A O 1
ATOM 755 N N . TYR A 1 89 ? 6.679 -1.701 -25.522 1.00 88.25 89 TYR A N 1
ATOM 756 C CA . TYR A 1 89 ? 6.888 -1.026 -26.807 1.00 88.25 89 TYR A CA 1
ATOM 757 C C . TYR A 1 89 ? 8.062 -0.032 -26.763 1.00 88.25 89 TYR A C 1
ATOM 759 O O . TYR A 1 89 ? 8.848 0.072 -27.704 1.00 88.25 89 TYR A O 1
ATOM 767 N N . GLY A 1 90 ? 8.213 0.699 -25.653 1.00 85.19 90 GLY A N 1
ATOM 768 C CA . GLY A 1 90 ? 9.346 1.603 -25.446 1.00 85.19 90 GLY A CA 1
ATOM 769 C C . GLY A 1 90 ? 10.688 0.874 -25.317 1.00 85.19 90 GLY A C 1
ATOM 770 O O . GLY A 1 90 ? 11.704 1.374 -25.803 1.00 85.19 90 GLY A O 1
ATOM 771 N N . ALA A 1 91 ? 10.695 -0.303 -24.689 1.00 83.44 91 ALA A N 1
ATOM 772 C CA . ALA A 1 91 ? 11.877 -1.149 -24.563 1.00 83.44 91 ALA A CA 1
ATOM 773 C C . ALA A 1 91 ? 12.292 -1.744 -25.918 1.00 83.44 91 ALA A C 1
ATOM 775 O O . ALA A 1 91 ? 13.471 -1.681 -26.271 1.00 83.44 91 ALA A O 1
ATOM 776 N N . GLU A 1 92 ? 11.330 -2.239 -26.699 1.00 84.00 92 GLU A N 1
ATOM 777 C CA . GLU A 1 92 ? 11.554 -2.788 -28.042 1.00 84.00 92 GLU A CA 1
ATOM 778 C C . GLU A 1 92 ? 12.089 -1.714 -29.003 1.00 84.00 92 GLU A C 1
ATOM 780 O O . GLU A 1 92 ? 13.104 -1.920 -29.667 1.00 84.00 92 GLU A O 1
ATOM 785 N N . TYR A 1 93 ? 11.519 -0.503 -28.966 1.00 84.69 93 TYR A N 1
ATOM 786 C CA . TYR A 1 93 ? 11.994 0.630 -29.769 1.00 84.69 93 TYR A CA 1
ATOM 787 C C . TYR A 1 93 ? 13.455 1.015 -29.478 1.00 84.69 93 TYR A C 1
ATOM 789 O O . TYR A 1 93 ? 14.191 1.441 -30.372 1.00 84.69 93 TYR A O 1
ATOM 797 N N . ILE A 1 94 ? 13.899 0.888 -28.227 1.00 80.38 94 ILE A N 1
ATOM 798 C CA . ILE A 1 94 ? 15.286 1.178 -27.839 1.00 80.38 94 ILE A CA 1
ATOM 799 C C . ILE A 1 94 ? 16.228 0.056 -28.264 1.00 80.38 94 ILE A C 1
ATOM 801 O O . ILE A 1 94 ? 17.344 0.348 -28.696 1.00 80.38 94 ILE A O 1
ATOM 805 N N . SER A 1 95 ? 15.764 -1.192 -28.206 1.00 75.38 95 SER A N 1
ATOM 806 C CA . SER A 1 95 ? 16.518 -2.347 -28.688 1.00 75.38 95 SER A CA 1
ATOM 807 C C . SER A 1 95 ? 16.734 -2.314 -30.205 1.00 75.38 95 SER A C 1
ATOM 809 O O . SER A 1 95 ? 17.777 -2.755 -30.668 1.00 75.38 95 SER A O 1
ATOM 811 N N . GLU A 1 96 ? 15.797 -1.764 -30.985 1.00 79.25 96 GLU A N 1
ATOM 812 C CA . GLU A 1 96 ? 15.942 -1.652 -32.447 1.00 79.25 96 GLU A CA 1
ATOM 813 C C . GLU A 1 96 ? 16.839 -0.484 -32.899 1.00 79.25 96 GLU A C 1
ATOM 815 O O . GLU A 1 96 ? 17.474 -0.557 -33.951 1.00 79.25 96 GLU A O 1
ATOM 820 N N . ASN A 1 97 ? 16.902 0.611 -32.130 1.00 78.00 97 ASN A N 1
ATOM 821 C CA . ASN A 1 97 ? 17.640 1.822 -32.522 1.00 78.00 97 ASN A CA 1
ATOM 822 C C . ASN A 1 97 ? 19.088 1.878 -32.003 1.00 78.00 97 ASN A C 1
ATOM 824 O O . ASN A 1 97 ? 19.866 2.723 -32.457 1.00 78.00 97 ASN A O 1
ATOM 828 N N . ILE A 1 98 ? 19.465 1.020 -31.051 1.00 74.75 98 ILE A N 1
ATOM 829 C CA . ILE A 1 98 ? 20.802 0.994 -30.443 1.00 74.75 98 ILE A CA 1
ATOM 830 C C . ILE A 1 98 ? 21.455 -0.363 -30.733 1.00 74.75 98 ILE A C 1
ATOM 832 O O . ILE A 1 98 ? 20.825 -1.386 -30.497 1.00 74.75 98 ILE A O 1
ATOM 836 N N . PRO A 1 99 ? 22.714 -0.407 -31.211 1.00 69.75 99 PRO A N 1
ATOM 837 C CA . PRO A 1 99 ? 23.408 -1.670 -31.447 1.00 69.75 99 PRO A CA 1
ATOM 838 C C . PRO A 1 99 ? 23.542 -2.498 -30.162 1.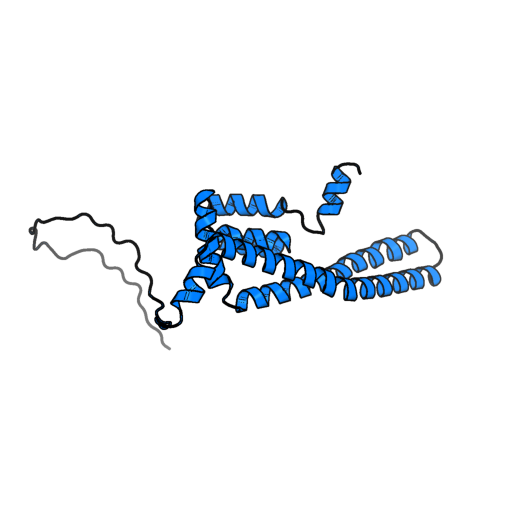00 69.75 99 PRO A C 1
ATOM 840 O O . PRO A 1 99 ? 23.861 -1.959 -29.097 1.00 69.75 99 PRO A O 1
ATOM 843 N N . ASP A 1 100 ? 23.335 -3.810 -30.297 1.00 66.75 100 ASP A N 1
ATOM 844 C CA . ASP A 1 100 ? 23.347 -4.771 -29.195 1.00 66.75 100 ASP A CA 1
ATOM 845 C C . ASP A 1 100 ? 24.632 -4.677 -28.366 1.00 66.75 100 ASP A C 1
ATOM 847 O O . ASP A 1 100 ? 25.759 -4.825 -28.850 1.00 66.75 100 ASP A O 1
ATOM 851 N N . GLY A 1 101 ? 24.454 -4.430 -27.074 1.00 76.50 101 GLY A N 1
ATOM 852 C CA . GLY A 1 101 ? 25.522 -4.356 -26.093 1.00 76.50 101 GLY A CA 1
ATOM 853 C C . GLY A 1 101 ? 24.941 -4.253 -24.691 1.00 76.50 101 GLY A C 1
ATOM 854 O O . GLY A 1 101 ? 23.781 -3.885 -24.520 1.00 76.50 101 GLY A O 1
ATOM 855 N N . TRP A 1 102 ? 25.767 -4.513 -23.671 1.00 80.38 102 TRP A N 1
ATOM 856 C CA . TRP A 1 102 ? 25.344 -4.463 -22.261 1.00 80.38 102 TRP A CA 1
ATOM 857 C C . TRP A 1 102 ? 24.609 -3.147 -21.923 1.00 80.38 102 TRP A C 1
ATOM 859 O O . TRP A 1 102 ? 23.640 -3.138 -21.173 1.00 80.38 102 TRP A O 1
ATOM 869 N N . PHE A 1 103 ? 24.988 -2.021 -22.530 1.00 80.69 103 PHE A N 1
ATOM 870 C CA . PHE A 1 103 ? 24.300 -0.752 -22.290 1.00 80.69 103 PHE A CA 1
ATOM 8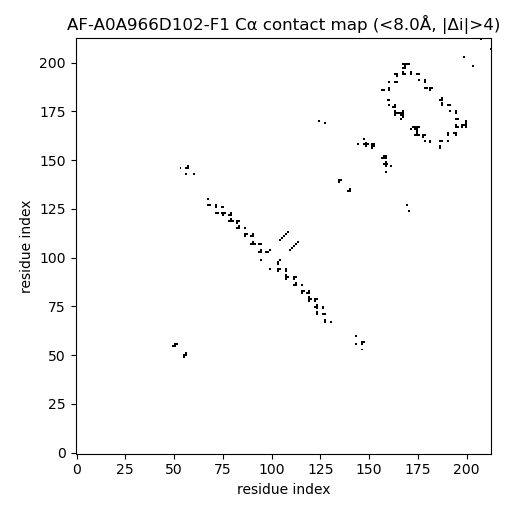71 C C . PHE A 1 103 ? 22.832 -0.735 -22.766 1.00 80.69 103 PHE A C 1
ATOM 873 O O . PHE A 1 103 ? 21.989 -0.162 -22.077 1.00 80.69 103 PHE A O 1
ATOM 880 N N . SER A 1 104 ? 22.517 -1.383 -23.894 1.00 81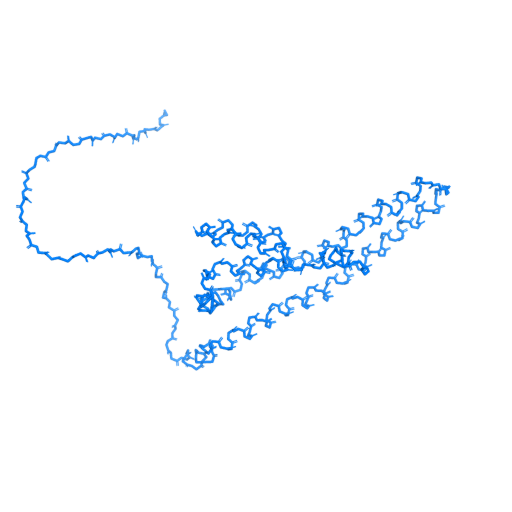.00 104 SER A N 1
ATOM 881 C CA . SER A 1 104 ? 21.145 -1.486 -24.417 1.00 81.00 104 SER A CA 1
ATOM 882 C C . SER A 1 104 ? 20.276 -2.361 -23.510 1.00 81.00 104 SER A C 1
ATOM 884 O O . SER A 1 104 ? 19.208 -1.927 -23.076 1.00 81.00 104 SER A O 1
ATOM 886 N N . ASP A 1 105 ? 20.780 -3.535 -23.113 1.00 83.88 105 ASP A N 1
ATOM 887 C CA . ASP A 1 105 ? 20.086 -4.446 -22.189 1.00 83.88 105 ASP A CA 1
ATOM 888 C C . ASP A 1 105 ? 19.853 -3.810 -20.814 1.00 83.88 105 ASP A C 1
ATOM 890 O O . ASP A 1 105 ? 18.791 -3.957 -20.208 1.00 83.88 105 ASP A O 1
ATOM 894 N N . PHE A 1 106 ? 20.832 -3.057 -20.309 1.00 86.50 106 PHE A N 1
ATOM 895 C CA . PHE A 1 106 ? 20.696 -2.369 -19.030 1.00 86.50 106 PHE A CA 1
ATOM 896 C C . PHE A 1 106 ? 19.622 -1.269 -19.074 1.00 86.50 106 PHE A C 1
ATOM 898 O O . PHE A 1 106 ? 18.876 -1.099 -18.108 1.00 86.50 106 PHE A O 1
ATOM 905 N N . LEU A 1 107 ? 19.508 -0.527 -20.180 1.00 85.25 107 LEU A N 1
ATOM 906 C CA . LEU A 1 107 ? 18.477 0.505 -20.326 1.00 85.25 107 LEU A CA 1
ATOM 907 C C . LEU A 1 107 ? 17.084 -0.094 -20.546 1.00 85.25 107 LEU A C 1
ATOM 909 O O . LEU A 1 107 ? 16.141 0.315 -19.865 1.00 85.25 107 LEU A O 1
ATOM 913 N N . SER A 1 108 ? 16.955 -1.053 -21.462 1.00 82.69 108 SER A N 1
ATOM 914 C CA . SER A 1 108 ? 15.675 -1.677 -21.818 1.00 82.69 108 SER A CA 1
ATOM 915 C C . SER A 1 108 ? 15.137 -2.558 -20.684 1.00 82.69 108 SER A C 1
ATOM 917 O O . SER A 1 108 ? 14.052 -2.304 -20.158 1.00 82.69 108 SER A O 1
ATOM 919 N N . GLN A 1 109 ? 15.918 -3.536 -20.224 1.00 82.81 109 GLN A N 1
ATOM 920 C CA . GLN A 1 109 ? 15.483 -4.495 -19.204 1.00 82.81 109 GLN A CA 1
ATOM 921 C C . GLN A 1 109 ? 15.717 -4.017 -17.769 1.00 82.81 109 GLN A C 1
ATOM 923 O O . GLN A 1 109 ? 15.008 -4.427 -16.852 1.00 82.81 109 GLN A O 1
ATOM 928 N N . GLY A 1 110 ? 16.708 -3.157 -17.540 1.00 84.56 110 GLY A N 1
ATOM 929 C CA . GLY A 1 110 ? 16.993 -2.642 -16.201 1.00 84.56 110 GLY A CA 1
ATOM 930 C C . GLY A 1 110 ? 16.131 -1.433 -15.856 1.00 84.56 110 GLY A C 1
ATOM 931 O O . GLY A 1 110 ? 15.355 -1.457 -14.899 1.00 84.56 110 GLY A O 1
ATOM 932 N N . VAL A 1 111 ? 16.271 -0.355 -16.627 1.00 89.00 111 VAL A N 1
ATOM 933 C CA . VAL A 1 111 ? 15.646 0.933 -16.292 1.00 89.00 111 VAL A CA 1
ATOM 934 C C . VAL A 1 111 ? 14.190 0.989 -16.738 1.00 89.00 111 VAL A C 1
ATOM 936 O O . VAL A 1 111 ? 13.332 1.311 -15.920 1.00 89.00 111 VAL A O 1
ATOM 939 N N . ILE A 1 112 ? 13.888 0.678 -18.000 1.00 88.12 112 ILE A N 1
ATOM 940 C CA . ILE A 1 112 ? 12.533 0.850 -18.553 1.00 88.12 112 ILE A CA 1
ATOM 941 C C . ILE A 1 112 ? 11.568 -0.156 -17.951 1.00 88.12 112 ILE A C 1
ATOM 943 O O . ILE A 1 112 ? 10.573 0.248 -17.357 1.00 88.12 112 ILE A O 1
ATOM 947 N N . MET A 1 113 ? 11.902 -1.443 -18.002 1.00 86.56 113 MET A N 1
ATOM 948 C CA . MET A 1 113 ? 11.114 -2.490 -17.343 1.00 86.56 113 MET A CA 1
ATOM 949 C C . MET A 1 113 ? 11.019 -2.266 -15.823 1.00 86.56 113 MET A C 1
ATOM 951 O O . MET A 1 113 ? 9.952 -2.426 -15.225 1.00 86.56 113 MET A O 1
ATOM 955 N N . GLY A 1 114 ? 12.108 -1.814 -15.186 1.00 87.62 114 GLY A N 1
ATOM 956 C CA . GLY A 1 114 ? 12.130 -1.487 -13.759 1.00 87.62 114 GLY A CA 1
ATOM 957 C C . GLY A 1 114 ? 11.162 -0.360 -13.390 1.00 87.62 114 GLY A C 1
ATOM 958 O O . GLY A 1 114 ? 10.316 -0.530 -12.509 1.00 87.62 114 GLY A O 1
ATOM 959 N N . VAL A 1 115 ? 11.230 0.776 -14.086 1.00 91.00 115 VAL A N 1
ATOM 960 C CA . VAL A 1 115 ? 10.310 1.910 -13.889 1.00 91.00 115 VAL A CA 1
ATOM 961 C C . VAL A 1 115 ? 8.885 1.539 -14.304 1.00 91.00 115 VAL A C 1
ATOM 963 O O . VAL A 1 115 ? 7.936 1.929 -13.621 1.00 91.00 115 VAL A O 1
ATOM 966 N N . GLY A 1 116 ? 8.731 0.736 -15.356 1.00 89.69 116 GLY A N 1
ATOM 967 C CA . GLY A 1 116 ? 7.457 0.204 -15.823 1.00 89.69 116 GLY A CA 1
ATOM 968 C C . GLY A 1 116 ? 6.731 -0.578 -14.738 1.00 89.69 116 GLY A C 1
ATOM 969 O O . GLY A 1 116 ? 5.558 -0.311 -14.487 1.00 89.69 116 GLY A O 1
ATOM 970 N N . SER A 1 117 ? 7.441 -1.434 -13.996 1.00 86.19 117 SER A N 1
ATOM 971 C CA . SER A 1 117 ? 6.857 -2.161 -12.862 1.00 86.19 117 SER A CA 1
ATOM 972 C C . SER A 1 117 ? 6.323 -1.216 -11.775 1.00 86.19 117 SER A C 1
ATOM 974 O O . SER A 1 117 ? 5.190 -1.366 -11.318 1.00 86.19 117 SER A O 1
ATOM 976 N N . VAL A 1 118 ? 7.084 -0.180 -11.400 1.00 89.00 118 VAL A N 1
ATOM 977 C CA . VAL A 1 118 ? 6.672 0.800 -10.377 1.00 89.00 118 VAL A CA 1
ATOM 978 C C . VAL A 1 118 ? 5.465 1.613 -10.851 1.00 89.00 118 VAL A C 1
ATOM 980 O O . VAL A 1 118 ? 4.534 1.849 -10.075 1.00 89.00 118 VAL A O 1
ATOM 983 N N . LEU A 1 119 ? 5.455 2.018 -12.122 1.00 91.25 119 LEU A N 1
ATOM 984 C CA . LEU A 1 119 ? 4.338 2.740 -12.730 1.00 91.25 119 LEU A CA 1
ATOM 985 C C . LEU A 1 119 ? 3.089 1.866 -12.846 1.00 91.25 119 LEU A C 1
ATOM 987 O O . LEU A 1 119 ? 2.000 2.357 -12.567 1.00 91.25 119 LEU A O 1
ATOM 991 N N . ALA A 1 120 ? 3.226 0.581 -13.169 1.00 88.88 120 ALA A N 1
ATOM 992 C CA . ALA A 1 120 ? 2.119 -0.370 -13.250 1.00 88.88 120 ALA A CA 1
ATOM 993 C C . ALA A 1 120 ? 1.460 -0.629 -11.876 1.00 88.88 120 ALA A C 1
ATOM 995 O O . ALA A 1 120 ? 0.257 -0.882 -11.789 1.00 88.88 120 ALA A O 1
ATOM 996 N N . PHE A 1 121 ? 2.206 -0.478 -10.774 1.00 86.50 121 PHE A N 1
ATOM 997 C CA . PHE A 1 121 ? 1.660 -0.554 -9.411 1.00 86.50 121 PHE A CA 1
ATOM 998 C C . PHE A 1 121 ? 0.869 0.691 -8.980 1.00 86.50 121 PHE A C 1
ATOM 1000 O O . PHE A 1 121 ? -0.011 0.599 -8.117 1.00 86.50 121 PHE A O 1
ATOM 1007 N N . LEU A 1 122 ? 1.161 1.859 -9.551 1.00 90.44 122 LEU A N 1
ATOM 1008 C CA . LEU A 1 122 ? 0.582 3.133 -9.121 1.00 90.44 122 LEU A CA 1
ATOM 1009 C C . LEU A 1 122 ? -0.949 3.226 -9.330 1.00 90.44 122 LEU A C 1
ATOM 1011 O O . LEU A 1 122 ? -1.630 3.653 -8.392 1.00 90.44 122 LEU A O 1
ATOM 1015 N N . PRO A 1 123 ? -1.535 2.783 -10.463 1.00 90.62 123 PRO A N 1
ATOM 1016 C CA . PRO A 1 123 ? -2.984 2.763 -10.659 1.00 90.62 123 PRO A CA 1
ATOM 1017 C C . PRO A 1 123 ? -3.730 1.972 -9.586 1.00 90.62 123 PRO A C 1
ATOM 1019 O O . PRO A 1 123 ? -4.719 2.459 -9.039 1.00 90.62 123 PRO A O 1
ATOM 1022 N N . ASN A 1 124 ? -3.222 0.787 -9.232 1.00 88.88 124 ASN A N 1
ATOM 1023 C CA . ASN A 1 124 ? -3.798 -0.055 -8.183 1.00 88.88 124 ASN A CA 1
ATOM 1024 C C . ASN A 1 124 ? -3.858 0.692 -6.838 1.00 88.88 124 ASN A C 1
ATOM 1026 O O . ASN A 1 124 ? -4.885 0.671 -6.158 1.00 88.88 124 ASN A O 1
ATOM 1030 N N . ILE A 1 125 ? -2.782 1.401 -6.472 1.00 88.44 125 ILE A N 1
ATOM 1031 C CA . ILE A 1 125 ? -2.713 2.189 -5.229 1.00 88.44 125 ILE A CA 1
ATOM 1032 C C . ILE A 1 125 ? -3.712 3.353 -5.252 1.00 88.44 125 ILE A C 1
ATOM 1034 O O . ILE A 1 125 ? -4.379 3.595 -4.245 1.00 88.44 125 ILE A O 1
ATOM 1038 N N . LEU A 1 126 ? -3.837 4.063 -6.378 1.00 90.62 126 LEU A N 1
ATOM 1039 C CA . LEU A 1 126 ? -4.784 5.174 -6.515 1.00 90.62 126 LEU A CA 1
ATOM 1040 C C . LEU A 1 126 ? -6.235 4.709 -6.364 1.00 90.62 126 LEU A C 1
ATOM 1042 O O . LEU A 1 126 ? -7.000 5.329 -5.626 1.00 90.62 126 LEU A O 1
ATOM 1046 N N . ILE A 1 127 ? -6.599 3.603 -7.015 1.00 90.81 127 ILE A N 1
ATOM 1047 C CA . ILE A 1 127 ? -7.945 3.018 -6.936 1.00 90.81 127 ILE A CA 1
ATOM 1048 C C . ILE A 1 127 ? -8.240 2.560 -5.506 1.00 90.81 127 ILE A C 1
ATOM 1050 O O . ILE A 1 127 ? -9.290 2.889 -4.953 1.00 90.81 127 ILE A O 1
ATOM 1054 N N . LEU A 1 128 ? -7.293 1.863 -4.873 1.00 87.44 128 LEU A N 1
ATOM 1055 C CA . LEU A 1 128 ? -7.423 1.445 -3.480 1.00 87.44 128 LEU A CA 1
ATOM 1056 C C . LEU A 1 128 ? -7.639 2.653 -2.557 1.00 87.44 128 LEU A C 1
ATOM 1058 O O . LEU A 1 128 ? -8.548 2.645 -1.728 1.00 87.44 128 LEU A O 1
ATOM 1062 N N . PHE A 1 129 ? -6.822 3.703 -2.695 1.00 87.12 129 PHE A N 1
ATOM 1063 C CA . PHE A 1 129 ? -6.929 4.906 -1.868 1.00 87.12 129 PHE A CA 1
ATOM 1064 C C . PHE A 1 129 ? -8.246 5.653 -2.104 1.00 87.12 129 PHE A C 1
ATOM 1066 O O . PHE A 1 129 ? -8.840 6.155 -1.153 1.00 87.12 129 PHE A O 1
ATOM 1073 N N . PHE A 1 130 ? -8.746 5.666 -3.340 1.00 89.88 130 PHE A N 1
ATOM 1074 C CA . PHE A 1 130 ? -10.064 6.201 -3.670 1.00 89.88 130 PHE A CA 1
ATOM 1075 C C . PHE A 1 130 ? -11.182 5.459 -2.922 1.00 89.88 130 PHE A C 1
ATOM 1077 O O . PHE A 1 130 ? -11.987 6.096 -2.241 1.00 89.88 130 PHE A O 1
ATOM 1084 N N . PHE A 1 131 ? -11.190 4.121 -2.940 1.00 87.44 131 PHE A N 1
ATOM 1085 C CA . PHE A 1 131 ? -12.149 3.331 -2.154 1.00 87.44 131 PHE A CA 1
ATOM 1086 C C . PHE A 1 131 ? -11.998 3.537 -0.645 1.00 87.44 131 PHE A C 1
ATOM 1088 O O . PHE A 1 131 ? -13.001 3.595 0.066 1.00 87.44 131 PHE A O 1
ATOM 1095 N N . LEU A 1 132 ? -10.768 3.667 -0.141 1.00 81.75 132 LEU A N 1
ATOM 1096 C CA . LEU A 1 132 ? -10.528 3.973 1.272 1.00 81.75 132 LEU A CA 1
ATOM 1097 C C . LEU A 1 132 ? -11.066 5.355 1.653 1.00 81.75 132 LEU A C 1
ATOM 1099 O O . LEU A 1 132 ? -11.652 5.488 2.726 1.00 81.75 132 LEU A O 1
ATOM 1103 N N . SER A 1 133 ? -10.916 6.353 0.779 1.00 85.31 133 SER A N 1
ATOM 1104 C CA . SER A 1 133 ? -11.482 7.691 0.975 1.00 85.31 133 SER A CA 1
ATOM 1105 C C . SER A 1 133 ? -13.006 7.627 1.039 1.00 85.31 133 SER A C 1
ATOM 1107 O O . SER A 1 133 ? -13.600 8.150 1.978 1.00 85.31 133 SER A O 1
ATOM 1109 N N . LEU A 1 134 ? -13.640 6.895 0.116 1.00 84.94 134 LEU A N 1
ATOM 1110 C CA . LEU A 1 134 ? -15.088 6.671 0.154 1.00 84.94 134 LEU A CA 1
ATOM 1111 C C . LEU A 1 134 ? -15.518 5.964 1.446 1.00 84.94 134 LEU A C 1
ATOM 1113 O O . LEU A 1 134 ? -16.461 6.391 2.109 1.00 84.94 134 LEU A O 1
ATOM 1117 N N . LEU A 1 135 ? -14.807 4.913 1.861 1.00 78.81 135 LEU A N 1
ATOM 1118 C CA . LEU A 1 135 ? -15.112 4.193 3.099 1.00 78.81 135 LEU A CA 1
ATOM 1119 C C . LEU A 1 135 ? -14.968 5.109 4.324 1.00 78.81 135 LEU A C 1
ATOM 1121 O O . LEU A 1 135 ? -15.781 5.029 5.245 1.00 78.81 135 LEU A O 1
ATOM 1125 N N . GLN A 1 136 ? -13.995 6.020 4.312 1.00 76.56 136 GLN A N 1
ATOM 1126 C CA . GLN A 1 136 ? -13.796 7.022 5.355 1.00 76.56 136 GLN A CA 1
ATOM 1127 C C . GLN A 1 136 ? -14.925 8.057 5.428 1.00 76.56 136 GLN A C 1
ATOM 1129 O O . GLN A 1 136 ? -15.274 8.488 6.529 1.00 76.56 136 GLN A O 1
ATOM 1134 N N . GLU A 1 137 ? -15.527 8.407 4.294 1.00 79.75 137 GLU A N 1
ATOM 1135 C CA . GLU A 1 137 ? -16.632 9.368 4.210 1.00 79.75 137 GLU A CA 1
ATOM 1136 C C . GLU A 1 137 ? -18.006 8.756 4.517 1.00 79.75 137 GLU A C 1
ATOM 1138 O O . GLU A 1 137 ? -18.871 9.442 5.051 1.00 79.75 137 GLU A O 1
ATOM 1143 N N . THR A 1 138 ? -18.218 7.464 4.250 1.00 74.94 138 THR A N 1
ATOM 1144 C CA . THR A 1 138 ? -19.551 6.819 4.319 1.00 74.94 138 THR A CA 1
ATOM 1145 C C . THR A 1 138 ? -20.198 6.722 5.707 1.00 74.94 138 THR A C 1
ATOM 1147 O O . THR A 1 138 ? -21.252 6.101 5.834 1.00 74.94 138 THR A O 1
ATOM 1150 N N . GLU A 1 139 ? -19.592 7.259 6.772 1.00 62.00 139 GLU A N 1
ATOM 1151 C CA . GLU A 1 139 ? -20.051 7.125 8.173 1.00 62.00 139 GLU A CA 1
ATOM 1152 C C . GLU A 1 139 ? -20.228 5.661 8.649 1.00 62.00 139 GLU A C 1
ATOM 1154 O O . GLU A 1 139 ? -20.503 5.389 9.820 1.00 62.00 139 GLU A O 1
ATOM 1159 N N . TYR A 1 140 ? -19.974 4.688 7.768 1.00 62.81 140 TYR A N 1
ATOM 1160 C CA . TYR A 1 140 ? -20.073 3.254 7.991 1.00 62.81 140 TYR A CA 1
ATOM 1161 C C . TYR A 1 140 ? -19.019 2.797 9.002 1.00 62.81 140 TYR A C 1
ATOM 1163 O O . TYR A 1 140 ? -19.270 1.891 9.798 1.00 62.81 140 TYR A O 1
ATOM 1171 N N . ILE A 1 141 ? -17.880 3.500 9.062 1.00 60.12 141 ILE A N 1
ATOM 1172 C CA . ILE A 1 141 ? -16.856 3.336 10.101 1.00 60.12 141 ILE A CA 1
ATOM 1173 C C . ILE A 1 141 ? -17.433 3.609 11.498 1.00 60.12 141 ILE A C 1
ATOM 1175 O O . ILE A 1 141 ? -17.104 2.875 12.428 1.00 60.12 141 ILE A O 1
ATOM 1179 N N . SER A 1 142 ? -18.326 4.594 11.666 1.00 55.12 142 SER A N 1
ATOM 1180 C CA . SER A 1 142 ? -18.897 4.951 12.977 1.00 55.12 142 SER A CA 1
ATOM 1181 C C . SER A 1 142 ? -19.732 3.814 13.570 1.00 55.12 142 SER A C 1
ATOM 1183 O O . SER A 1 142 ? -19.713 3.606 14.782 1.00 55.12 142 SER A O 1
ATOM 1185 N N . ARG A 1 143 ? -20.415 3.034 12.720 1.00 65.50 143 ARG A N 1
ATOM 1186 C CA . ARG A 1 143 ? -21.221 1.873 13.135 1.00 65.50 143 ARG A CA 1
ATOM 1187 C C . ARG A 1 143 ? -20.403 0.573 13.163 1.00 65.50 143 ARG A C 1
ATOM 1189 O O . ARG A 1 143 ? -20.570 -0.230 14.081 1.00 65.50 143 ARG A O 1
ATOM 1196 N N . ALA A 1 144 ? -19.475 0.382 12.223 1.00 64.31 144 ALA A N 1
ATOM 1197 C CA . ALA A 1 144 ? -18.589 -0.785 12.173 1.00 64.31 144 ALA A CA 1
ATOM 1198 C C . ALA A 1 144 ? -17.573 -0.814 13.332 1.00 64.31 144 ALA A C 1
ATOM 1200 O O . ALA A 1 144 ? -17.307 -1.882 13.885 1.00 64.31 144 ALA A O 1
ATOM 1201 N N . ALA A 1 145 ? -17.055 0.343 13.762 1.00 59.91 145 ALA A N 1
ATOM 1202 C CA . ALA A 1 145 ? -16.116 0.436 14.882 1.00 59.91 145 ALA A CA 1
ATOM 1203 C C . ALA A 1 145 ? -16.734 -0.065 16.196 1.00 59.91 145 ALA A C 1
ATOM 1205 O O . ALA A 1 145 ? -16.083 -0.791 16.940 1.00 59.91 145 ALA A O 1
ATOM 1206 N N . THR A 1 146 ? -18.016 0.229 16.449 1.00 58.28 146 THR A N 1
ATOM 1207 C CA . THR A 1 146 ? -18.704 -0.212 17.676 1.00 58.28 146 THR A CA 1
ATOM 1208 C C . THR A 1 146 ? -18.903 -1.731 17.727 1.00 58.28 146 THR A C 1
ATOM 1210 O O . THR A 1 146 ? -18.858 -2.328 18.804 1.00 58.28 146 THR A O 1
ATOM 1213 N N . VAL A 1 147 ? -19.116 -2.367 16.569 1.00 65.62 147 VAL A N 1
ATOM 1214 C CA . VAL A 1 147 ? -19.241 -3.830 16.458 1.00 65.62 147 VAL A CA 1
ATOM 1215 C C . VAL A 1 147 ? -17.874 -4.496 16.630 1.00 65.62 147 VAL A C 1
ATOM 1217 O O . VAL A 1 147 ? -17.753 -5.451 17.401 1.00 65.62 147 VAL A O 1
ATOM 1220 N N . MET A 1 148 ? -16.832 -3.962 15.986 1.00 61.19 148 MET A N 1
ATOM 1221 C CA . MET A 1 148 ? -15.484 -4.539 16.050 1.00 61.19 148 MET A CA 1
ATOM 1222 C C . MET A 1 148 ? -14.787 -4.317 17.395 1.00 61.19 148 MET A C 1
ATOM 1224 O O . MET A 1 148 ? -14.072 -5.210 17.851 1.00 61.19 148 MET A O 1
ATOM 1228 N N . ASP A 1 149 ? -15.059 -3.210 18.094 1.00 62.34 149 ASP A N 1
ATOM 1229 C CA . ASP A 1 149 ? -14.576 -2.979 19.465 1.00 62.34 149 ASP A CA 1
ATOM 1230 C C . ASP A 1 149 ? -15.058 -4.069 20.440 1.00 62.34 149 ASP A C 1
ATOM 1232 O O . ASP A 1 149 ? -14.314 -4.475 21.337 1.00 62.34 149 ASP A O 1
ATOM 1236 N N . ARG A 1 150 ? -16.280 -4.597 20.256 1.00 62.78 150 ARG A N 1
ATOM 1237 C CA . ARG A 1 150 ? -16.843 -5.637 21.134 1.00 62.78 150 ARG A CA 1
ATOM 1238 C C . ARG A 1 150 ? -16.143 -6.988 20.963 1.00 62.78 150 ARG A C 1
ATOM 1240 O O . ARG A 1 150 ? -15.942 -7.684 21.954 1.00 62.78 150 ARG A O 1
ATOM 1247 N N . TYR A 1 151 ? -15.756 -7.346 19.739 1.00 62.09 151 TYR A N 1
ATOM 1248 C CA . TYR A 1 151 ? -15.044 -8.599 19.461 1.00 62.09 151 TYR A CA 1
ATOM 1249 C C . TYR A 1 151 ? -13.565 -8.506 19.860 1.00 62.09 151 TYR A C 1
ATOM 1251 O O . TYR A 1 151 ? -13.019 -9.422 20.473 1.00 62.09 151 TYR A O 1
ATOM 1259 N N . MET A 1 152 ? -12.928 -7.359 19.595 1.00 60.00 152 MET A N 1
ATOM 1260 C CA . MET A 1 152 ? -11.510 -7.141 19.899 1.00 60.00 152 MET A CA 1
ATOM 1261 C C . MET A 1 152 ? -11.223 -7.114 21.408 1.00 60.00 152 MET A C 1
ATOM 1263 O O . MET A 1 152 ? -10.167 -7.582 21.841 1.00 60.00 152 MET A O 1
ATOM 1267 N N . HIS A 1 153 ? -12.187 -6.671 22.228 1.00 59.06 153 HIS A N 1
ATOM 1268 C CA . HIS A 1 153 ? -12.068 -6.745 23.687 1.00 59.06 153 HIS A CA 1
ATOM 1269 C C . HIS A 1 153 ? -11.868 -8.184 24.191 1.00 59.06 153 HIS A C 1
ATOM 1271 O O . HIS A 1 153 ? -11.194 -8.390 25.197 1.00 59.06 153 HIS A O 1
ATOM 1277 N N . HIS A 1 154 ? -12.382 -9.180 23.463 1.00 58.97 154 HIS A N 1
ATOM 1278 C CA . HIS A 1 154 ? -12.228 -10.591 23.810 1.00 58.97 154 HIS A CA 1
ATOM 1279 C C . HIS A 1 154 ? -10.806 -11.125 23.553 1.00 58.97 154 HIS A C 1
ATOM 1281 O O . HIS A 1 154 ? -10.388 -12.089 24.190 1.00 58.97 154 HIS A O 1
ATOM 1287 N N . ILE A 1 155 ? -10.061 -10.479 22.648 1.00 59.06 155 ILE A N 1
ATOM 1288 C CA . ILE A 1 155 ? -8.671 -10.801 22.275 1.00 59.06 155 ILE A CA 1
ATOM 1289 C C . ILE A 1 155 ? -7.677 -9.928 23.079 1.00 59.06 155 ILE A C 1
ATOM 1291 O O . ILE A 1 155 ? -6.466 -10.109 23.011 1.00 59.06 155 ILE A O 1
ATOM 1295 N N . GLY A 1 156 ? -8.177 -8.993 23.900 1.00 56.84 156 GLY A N 1
ATOM 1296 C CA . GLY A 1 156 ? -7.358 -8.137 24.764 1.00 56.84 156 GLY A CA 1
ATOM 1297 C C . GLY A 1 156 ? -6.745 -6.916 24.067 1.00 56.84 156 GLY A C 1
ATOM 1298 O O . GLY A 1 156 ? -5.952 -6.211 24.689 1.00 56.84 156 GLY A O 1
ATOM 1299 N N . LEU A 1 157 ? -7.125 -6.631 22.813 1.00 61.09 157 LEU A N 1
ATOM 1300 C CA . LEU A 1 157 ? -6.682 -5.453 22.058 1.00 61.09 157 LEU A CA 1
ATOM 1301 C C . LEU A 1 157 ? -7.788 -4.384 21.989 1.00 61.09 157 LEU A C 1
ATOM 1303 O O . LEU A 1 157 ? -8.979 -4.681 21.906 1.00 61.09 157 LEU A O 1
ATOM 1307 N N . HIS A 1 158 ? -7.396 -3.109 22.007 1.00 62.16 158 HIS A N 1
ATOM 1308 C CA . HIS A 1 158 ? -8.305 -1.984 21.762 1.00 62.16 158 HIS A CA 1
ATOM 1309 C C . HIS A 1 158 ? -8.725 -1.992 20.279 1.00 62.16 158 HIS A C 1
ATOM 1311 O O . HIS A 1 158 ? -7.850 -2.040 19.413 1.00 62.16 158 HIS A O 1
ATOM 1317 N N . GLY A 1 159 ? -10.017 -1.894 19.936 1.00 63.56 159 GLY A N 1
ATOM 1318 C CA . GLY A 1 159 ? -10.449 -1.916 18.525 1.00 63.56 159 GLY A CA 1
ATOM 1319 C C . GLY A 1 159 ? -9.965 -0.714 17.700 1.00 63.56 159 GLY A C 1
ATOM 1320 O O . GLY A 1 159 ? -9.981 -0.758 16.473 1.00 63.56 159 GLY A O 1
ATOM 1321 N N . SER A 1 160 ? -9.348 0.282 18.345 1.00 68.88 160 SER A N 1
ATOM 1322 C CA . SER A 1 160 ? -8.516 1.307 17.698 1.00 68.88 160 SER A CA 1
ATOM 1323 C C . SER A 1 160 ? -7.330 0.750 16.884 1.00 68.88 160 SER A C 1
ATOM 1325 O O . SER A 1 160 ? -6.812 1.476 16.036 1.00 68.88 160 SER A O 1
ATOM 1327 N N . SER A 1 161 ? -6.885 -0.490 17.120 1.00 76.06 161 SER A N 1
ATOM 1328 C CA . SER A 1 161 ? -5.825 -1.161 16.343 1.00 76.06 161 SER A CA 1
ATOM 1329 C C . SER A 1 161 ? -6.337 -1.883 15.095 1.00 76.06 161 SER A C 1
ATOM 1331 O O . SER A 1 161 ? -5.539 -2.255 14.237 1.00 76.06 161 SER A O 1
ATOM 1333 N N . PHE A 1 162 ? -7.653 -2.056 14.954 1.00 78.00 162 PHE A N 1
ATOM 1334 C CA . PHE A 1 162 ? -8.234 -2.777 13.822 1.00 78.00 162 PHE A CA 1
ATOM 1335 C C . PHE A 1 162 ? -8.124 -1.996 12.509 1.00 78.00 162 PHE A C 1
ATOM 1337 O O . PHE A 1 162 ? -7.773 -2.560 11.477 1.00 78.00 162 PHE A O 1
ATOM 1344 N N . ILE A 1 163 ? -8.370 -0.682 12.565 1.00 79.06 163 ILE A N 1
ATOM 1345 C CA . ILE A 1 163 ? -8.336 0.199 11.390 1.00 79.06 163 ILE A CA 1
ATOM 1346 C C . ILE A 1 163 ? -6.936 0.189 10.738 1.00 79.06 163 ILE A C 1
ATOM 1348 O O . ILE A 1 163 ? -6.859 -0.053 9.533 1.00 79.06 163 ILE A O 1
ATOM 1352 N N . PRO A 1 164 ? -5.821 0.352 11.487 1.00 83.56 164 PRO A N 1
ATOM 1353 C CA . PRO A 1 164 ? -4.479 0.195 10.924 1.00 83.56 164 PRO A CA 1
ATOM 1354 C C . PRO A 1 164 ? -4.198 -1.201 10.363 1.00 83.56 164 PRO A C 1
ATOM 1356 O O . PRO A 1 164 ? -3.542 -1.311 9.334 1.00 83.56 164 PRO A O 1
ATOM 1359 N N . LEU A 1 165 ? -4.683 -2.261 11.018 1.00 83.25 165 LEU A N 1
ATOM 1360 C CA . LEU A 1 165 ? -4.448 -3.638 10.578 1.00 83.25 165 LEU A CA 1
ATOM 1361 C C . LEU A 1 165 ? -5.082 -3.899 9.203 1.00 83.25 165 LEU A C 1
ATOM 1363 O O . LEU A 1 165 ? -4.435 -4.449 8.317 1.00 83.25 165 LEU A O 1
ATOM 1367 N N . LEU A 1 166 ? -6.319 -3.435 9.008 1.00 80.38 166 LEU A N 1
ATOM 1368 C CA . LEU A 1 166 ? -7.014 -3.498 7.721 1.00 80.38 166 LEU A CA 1
ATOM 1369 C C . LEU A 1 166 ? -6.309 -2.688 6.642 1.00 80.38 166 LEU A C 1
ATOM 1371 O O . LEU A 1 166 ? -6.095 -3.189 5.541 1.00 80.38 166 LEU A O 1
ATOM 1375 N N . MET A 1 167 ? -5.920 -1.449 6.965 1.00 82.38 167 MET A N 1
ATOM 1376 C CA . MET A 1 167 ? -5.146 -0.622 6.038 1.00 82.38 167 MET A CA 1
ATOM 1377 C C . MET A 1 167 ? -3.826 -1.303 5.653 1.00 82.38 167 MET A C 1
ATOM 1379 O O . MET A 1 167 ? -3.383 -1.162 4.516 1.00 82.38 167 MET A O 1
ATOM 1383 N N . GLY A 1 168 ? -3.242 -2.091 6.563 1.00 85.12 168 GLY A N 1
ATOM 1384 C CA . GLY A 1 168 ? -2.008 -2.845 6.354 1.00 85.12 168 GLY A CA 1
ATOM 1385 C C . GLY A 1 168 ? -2.089 -3.907 5.262 1.00 85.12 168 GLY A C 1
ATOM 1386 O O . GLY A 1 168 ? -1.085 -4.154 4.599 1.00 85.12 168 GLY A O 1
ATOM 1387 N N . PHE A 1 169 ? -3.272 -4.481 5.031 1.00 82.94 169 PHE A N 1
ATOM 1388 C CA . PHE A 1 169 ? -3.492 -5.465 3.966 1.00 82.94 169 PHE A CA 1
ATOM 1389 C C . PHE A 1 169 ? -3.419 -4.834 2.570 1.00 82.94 169 PHE A C 1
ATOM 1391 O O . PHE A 1 169 ? -2.974 -5.468 1.618 1.00 82.94 169 PHE A O 1
ATOM 1398 N N . GLY A 1 170 ? -3.834 -3.569 2.454 1.00 82.12 170 GLY A N 1
ATOM 1399 C CA . GLY A 1 170 ? -3.763 -2.809 1.210 1.00 82.12 170 GLY A CA 1
ATOM 1400 C C . GLY A 1 170 ? -2.401 -2.146 1.013 1.00 82.12 170 GLY A C 1
ATOM 1401 O O . GLY A 1 170 ? -1.698 -2.422 0.044 1.00 82.12 170 GLY A O 1
ATOM 1402 N N . CYS A 1 171 ? -2.005 -1.280 1.950 1.00 83.94 171 CYS A N 1
ATOM 1403 C CA . CYS A 1 171 ? -0.712 -0.605 1.908 1.00 83.94 171 CYS A CA 1
ATOM 1404 C C . CYS A 1 171 ? -0.139 -0.385 3.315 1.00 83.94 171 CYS A C 1
ATOM 1406 O O . CYS A 1 171 ? -0.753 0.219 4.194 1.00 83.94 171 CYS A O 1
ATOM 1408 N N . ASN A 1 172 ? 1.105 -0.822 3.507 1.00 86.38 172 ASN A N 1
ATOM 1409 C CA . ASN A 1 172 ? 1.810 -0.750 4.786 1.00 86.38 172 ASN A CA 1
ATOM 1410 C C . ASN A 1 172 ? 2.121 0.706 5.213 1.00 86.38 172 ASN A C 1
ATOM 1412 O O . ASN A 1 172 ? 2.106 1.037 6.396 1.00 86.38 172 ASN A O 1
ATOM 1416 N N . VAL A 1 173 ? 2.344 1.612 4.255 1.00 85.50 173 VAL A N 1
ATOM 1417 C CA . VAL A 1 173 ? 2.706 3.015 4.533 1.00 85.50 173 VAL A CA 1
ATOM 1418 C C . VAL A 1 173 ? 1.604 3.778 5.298 1.00 85.50 173 VAL A C 1
ATOM 1420 O O . VAL A 1 173 ? 1.883 4.260 6.403 1.00 85.50 173 VAL A O 1
ATOM 1423 N N . PRO A 1 174 ? 0.350 3.882 4.801 1.00 81.88 174 PRO A N 1
ATOM 1424 C CA . PRO A 1 174 ? -0.726 4.547 5.537 1.00 81.88 174 PRO A CA 1
ATOM 1425 C C . PRO A 1 174 ? -1.097 3.794 6.818 1.00 81.88 174 PRO A C 1
ATOM 1427 O O . PRO A 1 174 ? -1.430 4.426 7.821 1.00 81.88 174 PRO A O 1
ATOM 1430 N N . ALA A 1 175 ? -0.972 2.464 6.828 1.00 88.12 175 ALA A N 1
ATOM 1431 C CA . ALA A 1 175 ? -1.227 1.645 8.006 1.00 88.12 175 ALA A CA 1
ATOM 1432 C C . ALA A 1 175 ? -0.295 2.002 9.170 1.00 88.12 175 ALA A C 1
ATOM 1434 O O . ALA A 1 175 ? -0.764 2.291 10.274 1.00 88.12 175 ALA A O 1
ATOM 1435 N N . ILE A 1 176 ? 1.018 2.071 8.918 1.00 89.44 176 ILE A N 1
ATOM 1436 C CA . ILE A 1 176 ? 2.007 2.482 9.922 1.00 89.44 176 ILE A CA 1
ATOM 1437 C C . ILE A 1 176 ? 1.724 3.914 10.383 1.00 89.44 176 ILE A C 1
ATOM 1439 O O . ILE A 1 176 ? 1.696 4.175 11.589 1.00 89.44 176 ILE A O 1
ATOM 1443 N N . MET A 1 177 ? 1.439 4.834 9.458 1.00 88.31 177 MET A N 1
ATOM 1444 C CA . MET A 1 177 ? 1.111 6.225 9.795 1.00 88.31 177 MET A CA 1
ATOM 1445 C C . MET A 1 177 ? -0.155 6.344 10.658 1.00 88.31 177 MET A C 1
ATOM 1447 O O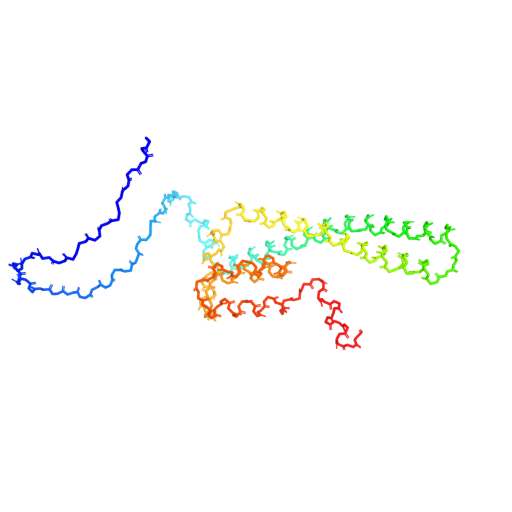 . MET A 1 177 ? -0.218 7.217 11.529 1.00 88.31 177 MET A O 1
ATOM 1451 N N . ALA A 1 178 ? -1.136 5.454 10.488 1.00 84.38 178 ALA A N 1
ATOM 1452 C CA . ALA A 1 178 ? -2.354 5.415 11.294 1.00 84.38 178 ALA A CA 1
ATOM 1453 C C . ALA A 1 178 ? -2.103 4.937 12.738 1.00 84.38 178 ALA A C 1
ATOM 1455 O O . ALA A 1 178 ? -2.769 5.414 13.667 1.00 84.38 178 ALA A O 1
ATOM 1456 N N . THR A 1 179 ? -1.098 4.078 12.972 1.00 86.88 179 THR A N 1
ATOM 1457 C CA . THR A 1 179 ? -0.785 3.548 14.319 1.00 86.88 179 THR A CA 1
ATOM 1458 C C . THR A 1 179 ? -0.407 4.631 15.337 1.00 86.88 179 THR A C 1
ATOM 1460 O O . THR A 1 179 ? -0.593 4.444 16.544 1.00 86.88 179 THR A O 1
ATOM 1463 N N . ARG A 1 180 ? 0.056 5.808 14.885 1.00 87.75 180 ARG A N 1
ATOM 1464 C CA . ARG A 1 180 ? 0.441 6.925 15.770 1.00 87.75 180 ARG A CA 1
ATOM 1465 C C . ARG A 1 180 ? -0.714 7.461 16.625 1.00 87.75 180 ARG A C 1
ATOM 1467 O O . ARG A 1 180 ? -0.462 8.073 17.662 1.00 87.75 180 ARG A O 1
ATOM 1474 N N . THR A 1 181 ? -1.961 7.223 16.215 1.00 80.25 181 THR A N 1
ATOM 1475 C CA . THR A 1 181 ? -3.174 7.688 16.913 1.00 80.25 181 THR A CA 1
ATOM 1476 C C . THR A 1 181 ? -3.568 6.810 18.114 1.00 80.25 181 THR A C 1
ATOM 1478 O O . THR A 1 181 ? -4.342 7.244 18.969 1.00 80.25 181 THR A O 1
ATOM 1481 N N . ILE A 1 182 ? -2.991 5.607 18.247 1.00 84.25 182 ILE A N 1
ATOM 1482 C CA . ILE A 1 182 ? -3.307 4.647 19.319 1.00 84.25 182 ILE A CA 1
ATOM 1483 C C . ILE A 1 182 ? -2.778 5.152 20.671 1.00 84.25 182 ILE A C 1
ATOM 1485 O O . ILE A 1 182 ? -1.592 5.460 20.808 1.00 84.25 182 ILE A O 1
ATOM 1489 N N . LYS A 1 183 ? -3.637 5.207 21.702 1.00 78.75 183 LYS A N 1
ATOM 1490 C CA . LYS A 1 183 ? -3.308 5.759 23.038 1.00 78.75 183 LYS A CA 1
ATOM 1491 C C . LYS A 1 183 ? -2.372 4.877 23.873 1.00 78.75 183 LYS A C 1
ATOM 1493 O O . LYS A 1 183 ? -1.568 5.396 24.647 1.00 78.75 183 LYS A O 1
ATOM 1498 N N . ARG A 1 184 ? -2.500 3.551 23.771 1.00 81.75 184 ARG A N 1
ATOM 1499 C CA . ARG A 1 184 ? -1.718 2.584 24.559 1.00 81.75 184 ARG A CA 1
ATOM 1500 C C . ARG A 1 184 ? -0.425 2.244 23.821 1.00 81.75 184 ARG A C 1
ATOM 1502 O O . ARG A 1 184 ? -0.452 1.887 22.649 1.00 81.75 184 ARG A O 1
ATOM 1509 N N . LYS A 1 185 ? 0.714 2.351 24.514 1.00 83.06 185 LYS A N 1
ATOM 1510 C CA . LYS A 1 185 ? 2.034 2.071 23.923 1.00 83.06 185 LYS A CA 1
ATOM 1511 C C . LYS A 1 185 ? 2.186 0.600 23.521 1.00 83.06 185 LYS A C 1
ATOM 1513 O O . LYS A 1 185 ? 2.696 0.338 22.442 1.00 83.06 185 LYS A O 1
ATOM 1518 N N . SER A 1 186 ? 1.708 -0.327 24.352 1.00 83.12 186 SER A N 1
ATOM 1519 C CA . SER A 1 186 ? 1.776 -1.769 24.084 1.00 83.12 186 SER A CA 1
ATOM 1520 C C . SER A 1 186 ? 1.030 -2.143 22.801 1.00 83.12 186 SER A C 1
ATOM 1522 O O . SER A 1 186 ? 1.616 -2.746 21.909 1.00 83.12 186 SER A O 1
ATOM 1524 N N . ASP A 1 187 ? -0.215 -1.684 22.660 1.00 82.75 187 ASP A N 1
ATOM 1525 C CA . ASP A 1 187 ? -1.049 -1.964 21.485 1.00 82.75 187 ASP A CA 1
ATOM 1526 C C . ASP A 1 187 ? -0.456 -1.335 20.219 1.00 82.75 187 ASP A C 1
ATOM 1528 O O . ASP A 1 187 ? -0.467 -1.945 19.153 1.00 82.75 187 ASP A O 1
ATOM 1532 N N . ARG A 1 188 ? 0.131 -0.135 20.336 1.00 86.50 188 ARG A N 1
ATOM 1533 C CA . ARG A 1 188 ? 0.824 0.531 19.226 1.00 86.50 188 ARG A CA 1
ATOM 1534 C C . ARG A 1 188 ? 2.013 -0.286 18.721 1.00 86.50 188 ARG A C 1
ATOM 1536 O O . ARG A 1 188 ? 2.130 -0.479 17.517 1.00 86.50 188 ARG A O 1
ATOM 1543 N N . ILE A 1 189 ? 2.873 -0.758 19.625 1.00 89.00 189 ILE A N 1
ATOM 1544 C CA . ILE A 1 189 ? 4.057 -1.555 19.268 1.00 89.00 189 ILE A CA 1
ATOM 1545 C C . ILE A 1 189 ? 3.628 -2.880 18.635 1.00 89.00 189 ILE A C 1
ATOM 1547 O O . ILE A 1 189 ? 4.150 -3.248 17.587 1.00 89.00 189 ILE A O 1
ATOM 1551 N N . LEU A 1 190 ? 2.632 -3.553 19.219 1.00 88.44 190 LEU A N 1
ATOM 1552 C CA . LEU A 1 190 ? 2.100 -4.803 18.680 1.00 88.44 190 LEU A CA 1
ATOM 1553 C C . LEU A 1 190 ? 1.525 -4.612 17.271 1.00 88.44 190 LEU A C 1
ATOM 1555 O O . LEU A 1 190 ? 1.811 -5.400 16.377 1.00 88.44 190 LEU A O 1
ATOM 1559 N N . THR A 1 191 ? 0.768 -3.534 17.052 1.00 88.00 191 THR A N 1
ATOM 1560 C CA . THR A 1 191 ? 0.197 -3.225 15.733 1.00 88.00 191 THR A CA 1
ATOM 1561 C C . THR A 1 191 ? 1.306 -2.931 14.720 1.00 88.00 191 THR A C 1
ATOM 1563 O O . THR A 1 191 ? 1.296 -3.490 13.631 1.00 88.00 191 THR A O 1
ATOM 1566 N N . MET A 1 192 ? 2.305 -2.120 15.081 1.00 89.94 192 MET A N 1
ATOM 1567 C CA . MET A 1 192 ? 3.426 -1.783 14.193 1.00 89.94 192 MET A CA 1
ATOM 1568 C C . MET A 1 192 ? 4.276 -3.006 13.816 1.00 89.94 192 MET A C 1
ATOM 1570 O O . MET A 1 192 ? 4.767 -3.071 12.693 1.00 89.94 192 MET A O 1
ATOM 1574 N N . LEU A 1 193 ? 4.409 -3.981 14.723 1.00 90.25 193 LEU A N 1
ATOM 1575 C CA . LEU A 1 193 ? 5.071 -5.257 14.449 1.00 90.25 193 LEU A CA 1
ATOM 1576 C C . LEU A 1 193 ? 4.217 -6.167 13.559 1.00 90.25 193 LEU A C 1
ATOM 1578 O O . LEU A 1 193 ? 4.768 -6.849 12.707 1.00 90.25 193 LEU A O 1
ATOM 1582 N N . MET A 1 194 ? 2.893 -6.167 13.726 1.00 89.62 194 MET A N 1
ATOM 1583 C CA . MET A 1 194 ? 1.981 -7.022 12.957 1.00 89.62 194 MET A CA 1
ATOM 1584 C C . MET A 1 194 ? 1.802 -6.573 11.507 1.00 89.62 194 MET A C 1
ATOM 1586 O O . MET A 1 194 ? 1.748 -7.422 10.624 1.00 89.62 194 MET A O 1
ATOM 1590 N N . ILE A 1 195 ? 1.739 -5.265 11.234 1.00 90.19 195 ILE A N 1
ATOM 1591 C CA . ILE A 1 195 ? 1.510 -4.755 9.870 1.00 90.19 195 ILE A CA 1
ATOM 1592 C C . ILE A 1 195 ? 2.488 -5.350 8.827 1.00 90.19 195 ILE A C 1
ATOM 1594 O O . ILE A 1 195 ? 2.014 -5.795 7.784 1.00 90.19 195 ILE A O 1
ATOM 1598 N N . PRO A 1 196 ? 3.818 -5.422 9.041 1.00 87.56 196 PRO A N 1
ATOM 1599 C CA . PRO A 1 196 ? 4.723 -5.995 8.045 1.00 87.56 196 PRO A CA 1
ATOM 1600 C C . PRO A 1 196 ? 4.578 -7.512 7.844 1.00 87.56 196 PRO A C 1
ATOM 1602 O O . PRO A 1 196 ? 5.003 -7.997 6.797 1.00 87.56 196 PRO A O 1
ATOM 1605 N N . TYR A 1 197 ? 3.987 -8.239 8.799 1.00 85.94 197 TYR A N 1
ATOM 1606 C CA . TYR A 1 197 ? 3.689 -9.671 8.661 1.00 85.94 197 TYR A CA 1
ATOM 1607 C C . TYR A 1 197 ? 2.456 -9.945 7.795 1.00 85.94 197 TYR A C 1
ATOM 1609 O O . TYR A 1 197 ? 2.249 -11.082 7.377 1.00 85.94 197 TYR A O 1
ATOM 1617 N N . ILE A 1 198 ? 1.641 -8.928 7.507 1.00 87.06 198 ILE A N 1
ATOM 1618 C CA . ILE A 1 198 ? 0.496 -9.074 6.612 1.00 87.06 198 ILE A CA 1
ATOM 1619 C C . ILE A 1 198 ? 1.018 -9.202 5.170 1.00 87.06 198 ILE A C 1
ATOM 1621 O O . ILE A 1 198 ? 1.793 -8.347 4.721 1.00 87.06 198 ILE A O 1
ATOM 1625 N N . PRO A 1 199 ? 0.617 -10.245 4.422 1.00 80.56 199 PRO A N 1
ATOM 1626 C CA . PRO A 1 199 ? 1.011 -10.395 3.030 1.00 80.56 199 PRO A CA 1
ATOM 1627 C C . PRO A 1 199 ? 0.281 -9.353 2.176 1.00 80.56 199 PRO A C 1
ATOM 1629 O O . PRO A 1 199 ? -0.912 -9.470 1.918 1.00 80.56 199 PRO A O 1
ATOM 1632 N N . CYS A 1 200 ? 1.001 -8.326 1.725 1.00 84.94 200 CYS A N 1
ATOM 1633 C CA . CYS A 1 200 ? 0.555 -7.492 0.612 1.00 84.94 200 CYS A CA 1
ATOM 1634 C C . CYS A 1 200 ? 0.958 -8.150 -0.718 1.00 84.94 200 CYS A C 1
ATOM 1636 O O . CYS A 1 200 ? 1.919 -8.923 -0.760 1.00 84.94 200 CYS A O 1
ATOM 1638 N N . SER A 1 201 ? 0.265 -7.824 -1.813 1.00 75.81 201 SER A N 1
ATOM 1639 C CA . SER A 1 201 ? 0.552 -8.358 -3.159 1.00 75.81 201 SER A CA 1
ATOM 1640 C C . SER A 1 201 ? 2.025 -8.219 -3.569 1.00 75.81 201 SER A C 1
ATOM 1642 O O . SER A 1 201 ? 2.564 -9.105 -4.220 1.00 75.81 201 SER A O 1
ATOM 1644 N N . ALA A 1 202 ? 2.707 -7.169 -3.106 1.00 77.75 202 ALA A N 1
ATOM 1645 C CA . ALA A 1 202 ? 4.131 -6.947 -3.347 1.00 77.75 202 ALA A CA 1
ATOM 1646 C C . ALA A 1 202 ? 5.076 -7.833 -2.504 1.00 77.75 202 ALA A C 1
ATOM 1648 O O . ALA A 1 202 ? 6.226 -8.025 -2.884 1.00 77.75 202 ALA A O 1
ATOM 1649 N N . ARG A 1 203 ? 4.629 -8.376 -1.361 1.00 82.00 203 ARG A N 1
ATOM 1650 C CA . ARG A 1 203 ? 5.453 -9.232 -0.482 1.00 82.00 203 ARG A CA 1
ATOM 1651 C C . ARG A 1 203 ? 5.324 -10.722 -0.756 1.00 82.00 203 ARG A C 1
ATOM 1653 O O . ARG A 1 203 ? 6.250 -11.458 -0.430 1.00 82.00 203 ARG A O 1
ATOM 1660 N N . ILE A 1 204 ? 4.211 -11.164 -1.339 1.00 84.50 204 ILE A N 1
ATOM 1661 C CA . ILE A 1 204 ? 4.017 -12.562 -1.747 1.00 84.50 204 ILE A CA 1
ATOM 1662 C C . ILE A 1 204 ? 5.197 -13.075 -2.597 1.00 84.50 204 ILE A C 1
ATOM 1664 O O . ILE A 1 204 ? 5.755 -14.101 -2.213 1.00 84.50 204 ILE A O 1
ATOM 1668 N N . PRO A 1 205 ? 5.667 -12.379 -3.658 1.00 84.19 205 PRO A N 1
ATOM 1669 C CA . PRO A 1 205 ? 6.814 -12.854 -4.438 1.00 84.19 205 PRO A CA 1
ATOM 1670 C C . PRO A 1 205 ? 8.106 -12.939 -3.615 1.00 84.19 205 PRO A C 1
ATOM 1672 O O . PRO A 1 205 ? 8.867 -13.884 -3.774 1.00 84.19 205 PRO A O 1
ATOM 1675 N N . THR A 1 206 ? 8.345 -12.024 -2.670 1.00 84.50 206 THR A N 1
ATOM 1676 C CA . THR A 1 206 ? 9.513 -12.108 -1.776 1.00 84.50 206 THR A CA 1
ATOM 1677 C C . THR A 1 206 ? 9.431 -13.313 -0.840 1.00 84.50 206 THR A C 1
ATOM 1679 O O . THR A 1 206 ? 10.428 -14.001 -0.642 1.00 84.50 206 THR A O 1
ATOM 1682 N N . PHE A 1 207 ? 8.254 -13.592 -0.270 1.00 86.31 207 PHE A N 1
ATOM 1683 C CA . PHE A 1 207 ? 8.057 -14.777 0.568 1.00 86.31 207 PHE A CA 1
ATOM 1684 C C . PHE A 1 207 ? 8.213 -16.077 -0.227 1.00 86.31 207 PHE A C 1
ATOM 1686 O O . PHE A 1 207 ? 8.775 -17.030 0.305 1.00 86.31 207 PHE A O 1
ATOM 1693 N N . LEU A 1 208 ? 7.779 -16.097 -1.490 1.00 89.50 208 LEU A N 1
ATOM 1694 C CA . LEU A 1 208 ? 7.996 -17.224 -2.400 1.00 89.50 208 LEU A CA 1
ATOM 1695 C C . LEU A 1 208 ? 9.491 -17.436 -2.686 1.00 89.50 208 LEU A C 1
ATOM 1697 O O . LEU A 1 208 ? 9.974 -18.551 -2.512 1.00 89.50 208 LEU A O 1
ATOM 1701 N N . LEU A 1 209 ? 10.246 -16.367 -2.976 1.00 90.12 209 LEU A N 1
ATOM 1702 C CA . LEU A 1 209 ? 11.700 -16.450 -3.177 1.00 90.12 209 LEU A CA 1
ATOM 1703 C C . LEU A 1 209 ? 12.442 -16.995 -1.945 1.00 90.12 209 LEU A C 1
ATOM 1705 O O . LEU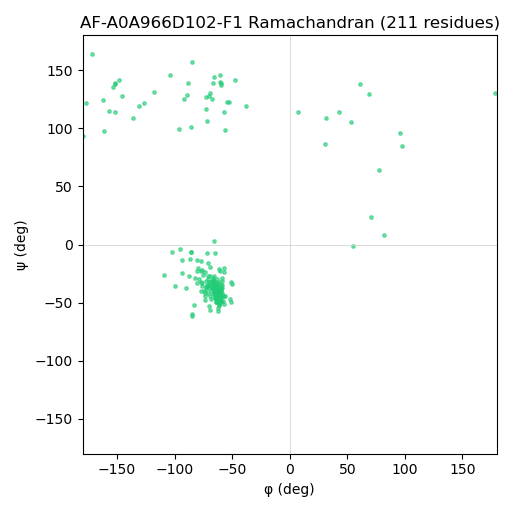 A 1 209 ? 13.351 -17.810 -2.080 1.00 90.12 209 LEU A O 1
ATOM 1709 N N . PHE A 1 210 ? 12.059 -16.584 -0.730 1.00 88.56 210 PHE A N 1
ATOM 1710 C CA . PHE A 1 210 ? 12.655 -17.122 0.503 1.00 88.56 210 PHE A CA 1
ATOM 1711 C C . PHE A 1 210 ? 12.251 -18.571 0.793 1.00 88.56 210 PHE A C 1
ATOM 1713 O O . PHE A 1 210 ? 13.013 -19.290 1.439 1.00 88.56 210 PHE A O 1
ATOM 1720 N N . ALA A 1 211 ? 11.077 -19.006 0.330 1.00 89.88 211 ALA A N 1
ATOM 1721 C CA . ALA A 1 211 ? 10.647 -20.398 0.432 1.00 89.88 211 ALA A CA 1
ATOM 1722 C C . ALA A 1 211 ? 11.416 -21.329 -0.526 1.00 89.88 211 ALA A C 1
ATOM 1724 O O . ALA A 1 211 ? 11.278 -22.546 -0.414 1.00 89.88 211 ALA A O 1
ATOM 1725 N N . GLY A 1 212 ? 12.245 -20.776 -1.422 1.00 83.50 212 GLY A N 1
ATOM 1726 C CA . GLY A 1 212 ? 13.036 -21.544 -2.384 1.00 83.50 212 GLY A CA 1
ATOM 1727 C C . GLY A 1 212 ? 12.192 -22.189 -3.482 1.00 83.50 212 GLY A C 1
ATOM 1728 O O . GLY A 1 212 ? 12.617 -23.203 -4.036 1.00 83.50 212 GLY A O 1
ATOM 1729 N N . ILE A 1 213 ? 11.000 -21.633 -3.742 1.00 67.00 213 ILE A N 1
ATOM 1730 C CA . ILE A 1 213 ? 10.126 -21.997 -4.865 1.00 67.00 213 ILE A CA 1
ATOM 1731 C C . ILE A 1 213 ? 10.421 -21.110 -6.076 1.00 67.00 213 ILE A C 1
ATOM 1733 O O . ILE A 1 213 ? 10.765 -19.921 -5.866 1.00 67.00 213 ILE A O 1
#

Foldseek 3Di:
DDDDDDDDDDDDDDDDDDDDDDDDDDDDDDDDDDDDDDDDDDPVVPVCVQLVPLVNLVVVVVVLLVVLVVCLCVVLVVVLVVLVVVLLVVLVVLPVPDPDDPVSCCVSVPPSVVVSVVVSVVSSLVSSVVSVVVVVPVCVCVSSLVSQQVVVVVVVAGSLLVVLQSVLQAPNVVSLVSLVPDPDPVNSVVSNVVSVVRDHPVCVVVVVVVVVD

Solvent-accessible surface area (backbone atoms only — not comparable to full-atom values): 12817 Å² total; per-residue (Å²): 134,87,82,84,88,83,90,76,90,80,82,90,83,81,79,94,78,77,87,84,80,92,75,89,81,94,70,87,82,74,88,85,76,88,86,88,85,88,82,74,81,81,80,44,67,65,60,46,59,58,61,64,36,75,68,50,49,55,50,53,52,52,50,51,56,50,50,52,52,53,49,30,54,60,62,24,50,58,60,25,54,56,40,46,54,54,35,52,53,52,27,51,55,49,58,75,77,42,78,93,44,72,70,47,52,45,45,29,64,47,49,40,48,46,51,30,54,57,56,32,49,45,54,36,52,53,49,44,50,51,53,50,51,51,50,69,66,64,58,52,54,70,60,49,50,62,58,46,32,63,58,29,54,77,76,74,43,66,41,76,53,48,62,29,50,57,38,11,47,76,41,53,68,65,14,55,64,49,40,74,75,46,87,50,68,68,61,32,54,52,46,59,61,47,32,78,72,42,74,24,86,81,45,49,62,56,54,38,53,74,70,72,103

Sequence (213 aa):
MSHKKHYSTRHSSNCDSCKKTKHGNRRRRVHKGRYFKEFTQEQTNRIDKILTHPVWGIFFFILIIWLIFYATFSLGSYPQTGIEWLMDYGAEYISENIPDGWFSDFLSQGVIMGVGSVLAFLPNILILFFFLSLLQETEYISRAATVMDRYMHHIGLHGSSFIPLLMGFGCNVPAIMATRTIKRKSDRILTMLMIPYIPCSARIPTFLLFAGI

pLDDT: mean 71.06, std 19.91, range [28.95, 92.69]

Mean predicted a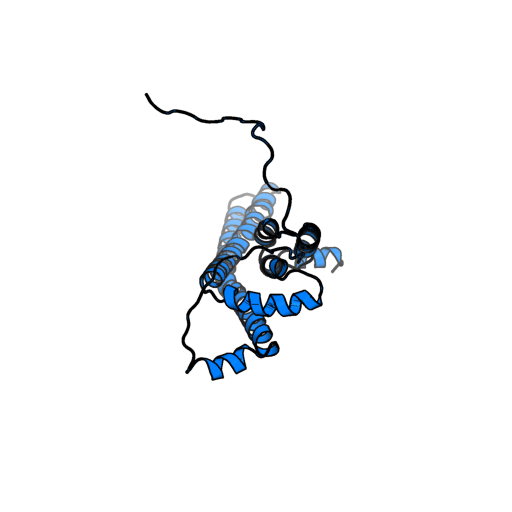ligned error: 14.85 Å